Protein 5YSZ (pdb70)

Secondary structure (DSSP, 8-state):
---HHHHHHHHT--HHHHHHHHTT-S-S-HHHHHHHHHHHHHHT--S-----EEEEEE-S-HHHHHHSTHHHHHHHHHHHHHHHTT-EEEEEE--SHHHHHHHHHHHTTS--SEEEEES--TT-SHHHHHHHHT--EEEESPPTTS-GGG--EEEE-HHHHHHHHHHHHHHTT-SSEEEEEPPTTSHHHHHHHHHHHHHHHHTT----GGGEEE--SSHHHHHHHHHHHHHH-TT--EEEESSHHHHHHHHHHHHHTT--TTTT-EEEEES--HHHHTSSSPPEEEE--HHHHHHHHHHHHHHHHHTS--S--EEEE--EEE--TT-

Foldseek 3Di:
DDDLCQLCVQLVHDSVALVCLLLVHPPHDPVSSVSSVVSCVVVVADQAAADLEEEEEAQAPPVCCVQAPLNVLLVLLLQVLSVVVSHHYDYHYYNDPVSLVVVLVVVLPNNHLAYEAENDFAPRCNVSSCRRSVHHYEYEAQHPPHPRQQGAYEYAQLLVLLLQQLLVCVVVPFQQEAEAAADPRGRSSVNSVNSNCVNCVVVVHDDDCLRYHYAHQALVRLLVRLVSSCVSCVQHQEYEYAALSSQLSNVVNCVVVPHDFNVRYAYEHECQDVSQCPGVQRHKYKHDNSSVRSNVRNVQGVCCSVVVDDGHHYHYGYIDIDDTRRD

Nearest PDB structures (foldseek):
  5ysz-assembly1_A-2  TM=1.003E+00  e=7.453E-67  Thermobifida fusca YX
  2pua-assembly1_A  TM=7.761E-01  e=5.340E-29  Escherichia coli
  1jft-assembly1_A-2  TM=7.738E-01  e=6.706E-29  Escherichia coli
  3k4h-assembly1_A  TM=9.391E-01  e=3.775E-24  Bacillus cytotoxicus NVH 391-98
  2pue-assembly1_A  TM=7.536E-01  e=3.618E-27  Escherichia coli

Radius of gyration: 21.59 Å; Cα contacts (8 Å, |Δi|>4): 687; chains: 1; bounding box: 36×67×44 Å

Organism: Thermobifida fusca (strain YX) (NCBI:txid269800)

Structure (mmCIF, N/CA/C/O backbone):
data_5YSZ
#
_entry.id   5YSZ
#
_cell.length_a   77.577
_cell.length_b   122.428
_cell.length_c   47.498
_cell.angle_alpha   90.000
_cell.angle_beta   121.460
_cell.angle_gamma   90.000
#
_symmetry.space_group_name_H-M   'C 1 2 1'
#
loop_
_entity.id
_entity.type
_entity.pdbx_description
1 polymer 'Transcriptional regulator, LacI family'
2 branched beta-D-glucopyranose-(1-4)-beta-D-glucopyranose
3 non-polymer GLYCEROL
4 water water
#
loop_
_atom_site.group_PDB
_atom_site.id
_atom_site.type_symbol
_atom_site.label_atom_id
_atom_site.label_alt_id
_atom_site.label_comp_id
_atom_site.label_asym_id
_atom_site.label_entity_id
_atom_site.label_seq_id
_atom_site.pdbx_PDB_ins_code
_atom_site.Cartn_x
_atom_site.Cartn_y
_atom_site.Cartn_z
_atom_site.occupancy
_atom_site.B_iso_or_equiv
_atom_site.auth_seq_id
_atom_site.auth_comp_id
_atom_site.auth_asym_id
_atom_site.auth_atom_id
_atom_site.pdbx_PDB_model_num
ATOM 1 N N . ARG A 1 26 ? -2.479 -146.136 13.701 1.00 37.07 6 ARG A N 1
ATOM 2 C CA . ARG A 1 26 ? -1.690 -145.546 14.774 1.00 29.90 6 ARG A CA 1
ATOM 3 C C . ARG A 1 26 ? -2.606 -144.824 15.764 1.00 28.49 6 ARG A C 1
ATOM 4 O O . ARG A 1 26 ? -3.382 -143.965 15.354 1.00 34.34 6 ARG A O 1
ATOM 24 N N . PRO A 1 27 ? -2.516 -145.158 17.054 1.00 23.87 7 PRO A N 1
ATOM 25 C CA . PRO A 1 27 ? -3.435 -144.555 18.023 1.00 20.79 7 PRO A CA 1
ATOM 26 C C . PRO A 1 27 ? -3.328 -143.040 18.046 1.00 17.33 7 PRO A C 1
ATOM 27 O O . PRO A 1 27 ? -2.241 -142.461 18.011 1.00 17.03 7 PRO A O 1
ATOM 38 N N . THR A 1 28 ? -4.487 -142.396 18.180 1.00 15.88 8 THR A N 1
ATOM 39 C CA . THR A 1 28 ? -4.616 -140.950 18.169 1.00 16.58 8 THR A CA 1
ATOM 40 C C . THR A 1 28 ? -5.094 -140.435 19.518 1.00 15.48 8 THR A C 1
ATOM 41 O O . THR A 1 28 ? -5.665 -141.169 20.321 1.00 14.87 8 THR A O 1
ATOM 52 N N . LEU A 1 29 ? -4.899 -139.137 19.726 1.00 15.43 9 LEU A N 1
ATOM 53 C CA . LEU A 1 29 ? -5.467 -138.473 20.892 1.00 15.17 9 LEU A CA 1
ATOM 54 C C . LEU A 1 29 ? -6.965 -138.689 20.956 1.00 15.77 9 LEU A C 1
ATOM 55 O O . LEU A 1 29 ? -7.513 -138.863 22.043 1.00 13.46 9 LEU A O 1
ATOM 71 N N . GLU A 1 30 ? -7.647 -138.658 19.800 1.00 14.85 10 GLU A N 1
ATOM 72 C CA . GLU A 1 30 ? -9.089 -138.884 19.770 1.00 15.26 10 GLU A CA 1
ATOM 73 C C . GLU A 1 30 ? -9.448 -140.241 20.351 1.00 15.63 10 GLU A C 1
ATOM 74 O O . GLU A 1 30 ? -10.445 -140.377 21.076 1.00 14.87 10 GLU A O 1
ATOM 86 N N . MET A 1 31 ? -8.637 -141.254 20.055 1.00 15.20 11 MET A N 1
ATOM 87 C CA . MET A 1 31 ? -8.902 -142.578 20.590 1.00 14.01 11 MET A CA 1
ATOM 88 C C . MET A 1 31 ? -8.714 -142.597 22.097 1.00 13.53 11 MET A C 1
ATOM 89 O O . MET A 1 31 ? -9.456 -143.282 22.806 1.00 12.76 11 MET A O 1
ATOM 103 N N . VAL A 1 32 ? -7.703 -141.884 22.597 1.00 12.00 12 VAL A N 1
ATOM 104 C CA . VAL A 1 32 ? -7.471 -141.822 24.033 1.00 10.93 12 VAL A CA 1
ATOM 105 C C . VAL A 1 32 ? -8.654 -141.157 24.712 1.00 12.96 12 VAL A C 1
ATOM 106 O O . VAL A 1 32 ? -9.162 -141.639 25.724 1.00 13.95 12 VAL A O 1
ATOM 119 N N . ALA A 1 33 ? -9.098 -140.026 24.163 1.00 13.01 13 ALA A N 1
ATOM 120 C CA . ALA A 1 33 ? -10.234 -139.327 24.750 1.00 14.11 13 ALA A CA 1
ATOM 121 C C . ALA A 1 33 ? -11.469 -140.217 24.760 1.00 16.58 13 ALA A C 1
ATOM 122 O O . ALA A 1 33 ? -12.205 -140.283 25.751 1.00 15.74 13 ALA A O 1
ATOM 129 N N . ALA A 1 34 ? -11.729 -140.885 23.648 1.00 14.98 14 ALA A N 1
ATOM 130 C CA . ALA A 1 34 ? -12.895 -141.748 23.555 1.00 15.43 14 ALA A CA 1
ATOM 131 C C . ALA A 1 34 ? -12.864 -142.839 24.619 1.00 16.88 14 ALA A C 1
ATOM 132 O O . ALA A 1 34 ? -13.874 -143.091 25.293 1.00 17.14 14 ALA A O 1
ATOM 139 N N . LEU A 1 35 ? -11.714 -143.494 24.794 1.00 15.06 15 LEU A N 1
ATOM 140 C CA . LEU A 1 35 ? -11.625 -144.608 25.732 1.00 15.60 15 LEU A CA 1
ATOM 141 C C . LEU A 1 35 ? -11.722 -144.133 27.174 1.00 19.00 15 LEU A C 1
ATOM 142 O O . LEU A 1 35 ? -12.385 -144.775 28.006 1.00 19.26 15 LEU A O 1
ATOM 158 N N . ALA A 1 36 ? -11.087 -143.005 27.490 1.00 16.43 16 ALA A N 1
ATOM 159 C CA . ALA A 1 36 ? -11.098 -142.469 28.838 1.00 17.44 16 ALA A CA 1
ATOM 160 C C . AL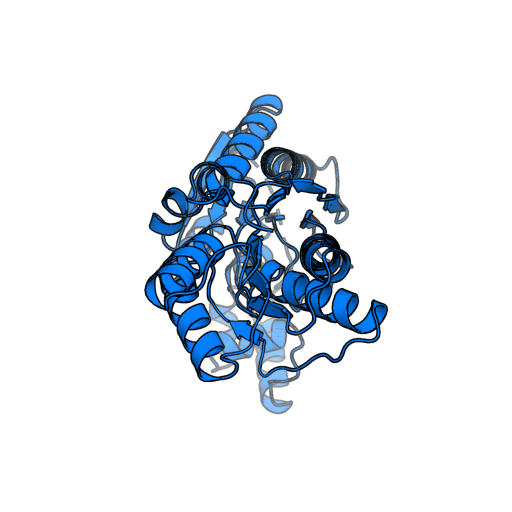A A 1 36 ? -12.398 -141.762 29.186 1.00 19.92 16 ALA A C 1
ATOM 161 O O . ALA A 1 36 ? -12.618 -141.474 30.365 1.00 23.60 16 ALA A O 1
ATOM 168 N N . GLY A 1 37 ? -13.249 -141.466 28.203 1.00 17.59 17 GLY A N 1
ATOM 169 C CA . GLY A 1 37 ? -14.485 -140.752 28.484 1.00 17.33 17 GLY A CA 1
ATOM 170 C C . GLY A 1 37 ? -14.336 -139.274 28.742 1.00 21.72 17 GLY A C 1
ATOM 171 O O . GLY A 1 37 ? -15.131 -138.696 29.497 1.00 23.96 17 GLY A O 1
ATOM 175 N N . VAL A 1 38 ? -13.347 -138.631 28.127 1.00 15.69 18 VAL A N 1
ATOM 176 C CA . VAL A 1 38 ? -13.128 -137.206 28.271 1.00 16.99 18 VAL A CA 1
ATOM 177 C C . VAL A 1 38 ? -13.035 -136.612 26.874 1.00 18.77 18 VAL A C 1
ATOM 178 O O . VAL A 1 38 ? -13.299 -137.292 25.871 1.00 20.76 18 VAL A O 1
ATOM 191 N N . GLY A 1 39 ? -12.677 -135.338 26.788 1.00 19.58 19 GLY A N 1
ATOM 192 C CA . GLY A 1 39 ? -12.503 -134.678 25.520 1.00 20.90 19 GLY A CA 1
ATOM 193 C C . GLY A 1 39 ? -11.050 -134.348 25.230 1.00 19.49 19 GLY A C 1
ATOM 194 O O . GLY A 1 39 ? -10.138 -134.605 26.021 1.00 19.75 19 GLY A O 1
ATOM 198 N N . ARG A 1 40 ? -10.852 -133.739 24.060 1.00 22.15 20 ARG A N 1
ATOM 199 C CA . ARG A 1 40 ? -9.506 -133.404 23.608 1.00 21.16 20 ARG A CA 1
ATOM 200 C C . ARG A 1 40 ? -8.788 -132.493 24.588 1.00 21.04 20 ARG A C 1
ATOM 201 O O . ARG A 1 40 ? -7.580 -132.636 24.791 1.00 21.36 20 ARG A O 1
ATOM 222 N N . GLY A 1 41 ? -9.492 -131.503 25.160 1.00 16.62 21 GLY A N 1
ATOM 223 C CA . GLY A 1 41 ? -8.841 -130.568 26.058 1.00 19.84 21 GLY A CA 1
ATOM 224 C C . GLY A 1 41 ? -8.223 -131.237 27.268 1.00 15.89 21 GLY A C 1
ATOM 225 O O . GLY A 1 41 ? -7.141 -130.842 27.718 1.00 17.55 21 GLY A O 1
ATOM 229 N N . THR A 1 42 ? -8.906 -132.239 27.825 1.00 15.28 22 THR A N 1
ATOM 230 C CA . THR A 1 42 ? -8.362 -132.956 28.972 1.00 13.61 22 THR A CA 1
ATOM 231 C C . THR A 1 42 ? -7.152 -133.777 28.573 1.00 14.90 22 THR A C 1
ATOM 232 O O . THR A 1 42 ? -6.139 -133.782 29.278 1.00 14.92 22 THR A O 1
ATOM 243 N N . VAL A 1 43 ? -7.261 -134.532 27.475 1.00 15.12 23 VAL A N 1
ATOM 244 C CA . VAL A 1 43 ? -6.132 -135.363 27.076 1.00 13.46 23 VAL A CA 1
ATOM 245 C C . VAL A 1 43 ? -4.941 -134.490 26.738 1.00 15.74 23 VAL A C 1
ATOM 246 O O . VAL A 1 43 ? -3.815 -134.800 27.124 1.00 15.78 23 VAL A O 1
ATOM 259 N N . SER A 1 44 ? -5.170 -133.379 26.025 1.00 15.94 24 SER A N 1
ATOM 260 C CA . SER A 1 44 ? -4.069 -132.485 25.692 1.00 17.39 24 SER A CA 1
ATOM 261 C C . SER A 1 44 ? -3.356 -132.008 26.953 1.00 17.38 24 SER A C 1
ATOM 262 O O . SER A 1 44 ? -2.127 -131.953 26.992 1.00 19.00 24 SER A O 1
ATOM 270 N N . ARG A 1 45 ? -4.112 -131.695 28.006 1.00 16.21 25 ARG A N 1
ATOM 271 C CA . ARG A 1 45 ? -3.518 -131.253 29.266 1.00 16.97 25 ARG A CA 1
ATOM 272 C C . ARG A 1 45 ? -2.718 -132.364 29.941 1.00 19.07 25 ARG A C 1
ATOM 273 O O . ARG A 1 45 ? -1.677 -132.100 30.551 1.00 21.60 25 ARG A O 1
ATOM 294 N N . VAL A 1 46 ? -3.189 -133.608 29.866 1.00 15.85 26 VAL A N 1
ATOM 295 C CA . VAL A 1 46 ? -2.429 -134.717 30.430 1.00 15.00 26 VAL A CA 1
ATOM 296 C C . VAL A 1 46 ? -1.123 -134.908 29.664 1.00 18.08 26 VAL A C 1
ATOM 297 O O . VAL A 1 46 ? -0.068 -135.131 30.275 1.00 18.37 26 VAL A O 1
ATOM 310 N N . ILE A 1 47 ? -1.177 -134.845 28.327 1.00 17.37 27 ILE A N 1
ATOM 311 C CA . ILE A 1 47 ? 0.023 -135.006 27.496 1.00 16.69 27 ILE A CA 1
ATOM 312 C C . ILE A 1 47 ? 1.080 -133.981 27.872 1.00 20.20 27 ILE A C 1
ATOM 313 O O . ILE A 1 47 ? 2.276 -134.294 27.916 1.00 22.06 27 ILE A O 1
ATOM 329 N N . ASN A 1 48 ? 0.668 -132.738 28.105 1.00 19.29 28 ASN A N 1
ATOM 330 C CA . ASN A 1 48 ? 1.588 -131.644 28.406 1.00 24.49 28 ASN A CA 1
ATOM 331 C C . ASN A 1 48 ? 1.991 -131.580 29.869 1.00 22.32 28 ASN A C 1
ATOM 332 O O . ASN A 1 48 ? 2.766 -130.689 30.231 1.00 29.33 28 ASN A O 1
ATOM 343 N N . GLY A 1 49 ? 1.474 -132.463 30.711 1.00 23.70 29 GLY A N 1
ATOM 344 C CA . GLY A 1 49 ? 1.758 -132.385 32.128 1.00 25.30 29 GLY A CA 1
ATOM 345 C C . GLY A 1 49 ? 1.184 -131.160 32.796 1.00 25.60 29 GLY A C 1
ATOM 346 O O . GLY A 1 49 ? 1.711 -130.714 33.819 1.00 27.29 29 GLY A O 1
ATOM 350 N N . SER A 1 50 ? 0.135 -130.580 32.218 1.00 24.02 30 SER A N 1
ATOM 351 C CA . SER A 1 50 ? -0.545 -129.448 32.837 1.00 23.14 30 SER A CA 1
ATOM 352 C C . SER A 1 50 ? -1.089 -129.816 34.210 1.00 25.21 30 SER A C 1
ATOM 353 O O . SER A 1 50 ? -1.536 -130.936 34.448 1.00 23.21 30 SER A O 1
ATOM 361 N N . ASP A 1 51 ? -1.095 -128.833 35.111 1.00 23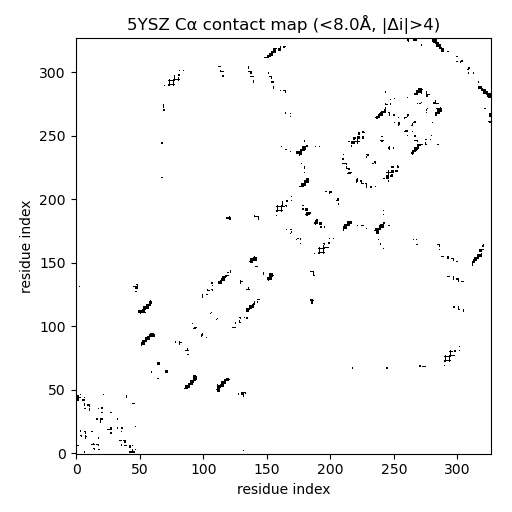.95 31 ASP A N 1
ATOM 362 C CA . ASP A 1 51 ? -1.758 -128.998 36.399 1.00 23.70 31 ASP A CA 1
ATOM 363 C C . ASP A 1 51 ? -3.280 -129.023 36.285 1.00 18.81 31 ASP A C 1
ATOM 364 O O . ASP A 1 51 ? -3.949 -129.391 37.260 1.00 19.58 31 ASP A O 1
ATOM 373 N N . GLN A 1 52 ? -3.837 -128.647 35.132 1.00 20.80 32 GLN A N 1
ATOM 374 C CA . GLN A 1 52 ? -5.276 -128.420 34.991 1.00 18.77 32 GLN A CA 1
ATOM 375 C C . GLN A 1 52 ? -6.059 -129.702 34.734 1.00 14.66 32 GLN A C 1
ATOM 376 O O . GLN A 1 52 ? -6.910 -129.758 33.833 1.00 17.93 32 GLN A O 1
ATOM 390 N N . VAL A 1 53 ? -5.756 -130.734 35.507 1.00 16.45 33 VAL A N 1
ATOM 391 C CA . VAL A 1 53 ? -6.466 -132.005 35.458 1.00 19.01 33 VAL A CA 1
ATOM 392 C C . VAL A 1 53 ? -6.481 -132.572 36.863 1.00 16.22 33 VAL A C 1
ATOM 393 O O . VAL A 1 53 ? -5.461 -132.545 37.560 1.00 17.72 33 VAL A O 1
ATOM 406 N N . SER A 1 54 ? -7.628 -133.108 37.291 1.00 16.27 34 SER A N 1
ATOM 407 C CA . SER A 1 54 ? -7.672 -133.752 38.585 1.00 16.21 34 SER A CA 1
ATOM 408 C C . SER A 1 54 ? -6.809 -135.009 38.572 1.00 17.88 34 SER A C 1
ATOM 409 O O . SER A 1 54 ? -6.569 -135.596 37.518 1.00 17.09 34 SER A O 1
ATOM 417 N N . PRO A 1 55 ? -6.332 -135.442 39.736 1.00 19.75 35 PRO A N 1
ATOM 418 C CA . PRO A 1 55 ? -5.577 -136.706 39.770 1.00 19.99 35 PRO A CA 1
ATOM 419 C C . PRO A 1 55 ? -6.369 -137.894 39.260 1.00 18.86 35 PRO A C 1
ATOM 420 O O . PRO A 1 55 ? -5.810 -138.742 38.541 1.00 19.48 35 PRO A O 1
ATOM 431 N N . ALA A 1 56 ? -7.650 -138.017 39.624 1.00 17.51 36 ALA A N 1
ATOM 432 C CA . ALA A 1 56 ? -8.426 -139.164 39.174 1.00 19.69 36 ALA A CA 1
ATOM 433 C C . ALA A 1 56 ? -8.601 -139.160 37.662 1.00 16.68 36 ALA A C 1
ATOM 434 O O . ALA A 1 56 ? -8.527 -140.215 37.013 1.00 18.42 36 ALA A O 1
ATOM 441 N N . THR A 1 57 ? -8.844 -137.993 37.080 1.00 16.42 37 THR A N 1
ATOM 442 C CA . THR A 1 57 ? -9.010 -137.933 35.634 1.00 15.10 37 THR A CA 1
ATOM 443 C C . THR A 1 57 ? -7.668 -138.121 34.929 1.00 14.87 37 THR A C 1
ATOM 444 O O . THR A 1 57 ? -7.592 -138.789 33.885 1.00 16.72 37 THR A O 1
ATOM 455 N N . ARG A 1 58 ? -6.596 -137.584 35.505 1.00 14.88 38 ARG A N 1
ATOM 456 C CA . ARG A 1 58 ? -5.269 -137.816 34.926 1.00 16.32 38 ARG A CA 1
ATOM 457 C C . ARG A 1 58 ? -4.958 -139.305 34.881 1.00 17.23 38 ARG A C 1
ATOM 458 O O . ARG A 1 58 ? -4.427 -139.812 33.883 1.00 17.06 38 ARG A O 1
ATOM 479 N N . GLU A 1 59 ? -5.279 -140.029 35.954 1.00 16.12 39 GLU A N 1
ATOM 480 C CA . GLU A 1 59 ? -4.972 -141.453 35.987 1.00 17.55 39 GLU A CA 1
ATOM 481 C C . GLU A 1 59 ? -5.842 -142.224 35.006 1.00 21.27 39 GLU A C 1
ATOM 482 O O . GLU A 1 59 ? -5.377 -143.179 34.372 1.00 17.93 39 GLU A O 1
ATOM 494 N N . ALA A 1 60 ? -7.102 -141.821 34.849 1.00 15.46 40 ALA A N 1
ATOM 495 C CA . ALA A 1 60 ? -7.960 -142.450 33.853 1.00 17.59 40 ALA A CA 1
ATOM 496 C C . ALA A 1 60 ? -7.384 -142.278 32.446 1.00 18.03 40 ALA A C 1
ATOM 497 O O . ALA A 1 60 ? -7.406 -143.210 31.627 1.00 15.10 40 ALA A O 1
ATOM 504 N N . VAL A 1 61 ? -6.896 -141.075 32.134 1.00 15.32 41 VAL A N 1
ATOM 505 C CA . VAL A 1 61 ? -6.325 -140.840 30.813 1.00 12.26 41 VAL A CA 1
ATOM 506 C C . VAL A 1 61 ? -5.062 -141.667 30.636 1.00 14.61 41 VAL A C 1
ATOM 507 O O . VAL A 1 61 ? -4.834 -142.245 29.571 1.00 14.19 41 VAL A O 1
ATOM 520 N N . LYS A 1 62 ? -4.210 -141.711 31.659 1.00 15.37 42 LYS A N 1
ATOM 521 C CA . LYS A 1 62 ? -2.969 -142.482 31.544 1.00 15.93 42 LYS A CA 1
ATOM 522 C C . LYS A 1 62 ? -3.236 -143.971 31.373 1.00 16.97 42 LYS A C 1
ATOM 523 O O . LYS A 1 62 ? -2.515 -144.646 30.631 1.00 15.90 42 LYS A O 1
ATOM 542 N N . ARG A 1 63 ? -4.268 -144.503 32.034 1.00 16.96 43 ARG A N 1
ATOM 543 C CA . ARG A 1 63 ? -4.658 -145.894 31.810 1.00 16.67 43 ARG A CA 1
ATOM 544 C C . ARG A 1 63 ? -5.069 -146.126 30.363 1.00 17.28 43 ARG A C 1
ATOM 545 O O . ARG A 1 63 ? -4.694 -147.144 29.755 1.00 17.37 43 ARG A O 1
ATOM 566 N N . ALA A 1 64 ? -5.819 -145.182 29.780 1.00 14.06 44 ALA A N 1
ATOM 567 C CA . ALA A 1 64 ? -6.241 -145.312 28.391 1.00 13.41 44 ALA A CA 1
ATOM 568 C C . ALA A 1 64 ? -5.039 -145.252 27.460 1.00 12.22 44 ALA A C 1
ATOM 569 O O . ALA A 1 64 ? -4.979 -145.989 26.466 1.00 15.12 44 ALA A O 1
ATOM 576 N N . ILE A 1 65 ? -4.106 -144.349 27.754 1.00 13.16 45 ILE A N 1
ATOM 577 C CA . ILE A 1 65 ? -2.880 -144.245 26.971 1.00 12.36 45 ILE A CA 1
ATOM 578 C C . ILE A 1 65 ? -2.163 -145.586 26.960 1.00 15.41 45 ILE A C 1
ATOM 579 O O . ILE A 1 65 ? -1.737 -146.084 25.905 1.00 15.41 45 ILE A O 1
ATOM 595 N N . LYS A 1 66 ? -2.038 -146.201 28.136 1.00 15.16 46 LYS A N 1
ATOM 596 C CA . LYS A 1 66 ? -1.359 -147.498 28.232 1.00 14.79 46 LYS A CA 1
ATOM 597 C C . LYS A 1 66 ? -2.105 -148.584 27.466 1.00 15.16 46 LYS A C 1
ATOM 598 O O . LYS A 1 66 ? -1.503 -149.363 26.713 1.00 15.95 46 LYS A O 1
ATOM 617 N N . GLU A 1 67 ? -3.426 -148.659 27.650 1.00 15.04 47 GLU A N 1
ATOM 618 C CA . GLU A 1 67 ? -4.228 -149.673 26.975 1.00 16.54 47 GLU A CA 1
ATOM 619 C C . GLU A 1 67 ? -4.103 -149.581 25.465 1.00 15.91 47 GLU A C 1
ATOM 620 O O . GLU A 1 67 ? -4.039 -150.605 24.772 1.00 16.81 47 GLU A O 1
ATOM 632 N N . LEU A 1 68 ? -4.046 -148.360 24.930 1.00 14.44 48 LEU A N 1
ATOM 633 C CA . LEU A 1 68 ? -3.993 -148.159 23.494 1.00 14.81 48 LEU A CA 1
ATOM 634 C C . LEU A 1 68 ? -2.587 -148.247 22.933 1.00 13.84 48 LEU A C 1
ATOM 635 O O . LEU A 1 68 ? -2.442 -148.298 21.713 1.00 15.62 48 LEU A O 1
ATOM 651 N N . GLY A 1 69 ? -1.573 -148.186 23.788 1.00 13.38 49 GLY A N 1
ATOM 652 C CA . GLY A 1 69 ? -0.207 -148.081 23.328 1.00 16.19 49 GLY A CA 1
ATOM 653 C C . GLY A 1 69 ? 0.092 -146.738 22.720 1.00 14.78 49 GLY A C 1
ATOM 654 O O . GLY A 1 69 ? 0.942 -146.627 21.829 1.00 16.32 49 GLY A O 1
ATOM 658 N N . TYR A 1 70 ? -0.617 -145.708 23.165 1.00 13.24 50 TYR A N 1
ATOM 659 C CA . TYR A 1 70 ? -0.458 -144.371 22.619 1.00 13.77 50 TYR A CA 1
ATOM 660 C C . TYR A 1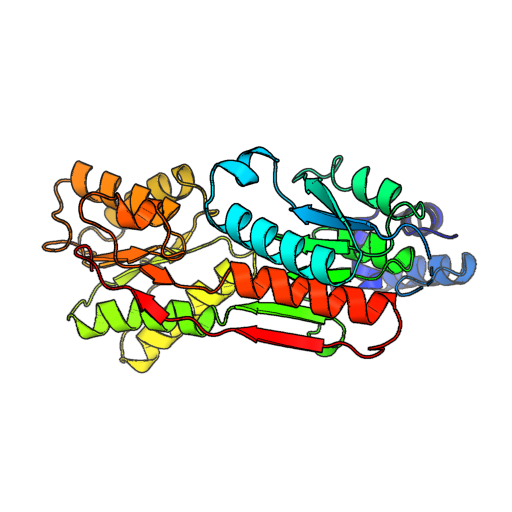 70 ? 0.873 -143.755 23.012 1.00 14.04 50 TYR A C 1
ATOM 661 O O . TYR A 1 70 ? 1.315 -143.855 24.164 1.00 16.34 50 TYR A O 1
ATOM 679 N N . VAL A 1 71 ? 1.512 -143.103 22.029 1.00 13.97 51 VAL A N 1
ATOM 680 C CA . VAL A 1 71 ? 2.723 -142.326 22.245 1.00 14.18 51 VAL A CA 1
ATOM 681 C C . VAL A 1 71 ? 2.514 -140.929 21.680 1.00 17.90 51 VAL A C 1
ATOM 682 O O . VAL A 1 71 ? 2.258 -140.781 20.484 1.00 17.30 51 VAL A O 1
ATOM 695 N N . PRO A 1 72 ? 2.590 -139.887 22.479 1.00 17.08 52 PRO A N 1
ATOM 696 C CA . PRO A 1 72 ? 2.316 -138.538 21.955 1.00 15.29 52 PRO A CA 1
ATOM 697 C C . PRO A 1 72 ? 3.451 -137.948 21.144 1.00 21.68 52 PRO A C 1
ATOM 698 O O . PRO A 1 72 ? 3.216 -137.103 20.276 1.00 19.24 52 PRO A O 1
ATOM 709 N N . ASN A 1 73 ? 4.680 -138.392 21.405 1.00 19.87 53 ASN A N 1
ATOM 710 C CA . ASN A 1 73 ? 5.876 -137.677 20.966 1.00 22.29 53 ASN A CA 1
ATOM 711 C C . ASN A 1 73 ? 6.737 -138.649 20.177 1.00 22.28 53 ASN A C 1
ATOM 712 O O . ASN A 1 73 ? 7.784 -139.089 20.652 1.00 29.61 53 ASN A O 1
ATOM 723 N N . ARG A 1 74 ? 6.266 -138.973 18.972 1.00 25.61 54 ARG A N 1
ATOM 724 C CA . ARG A 1 74 ? 6.908 -139.939 18.078 1.00 26.15 54 ARG A CA 1
ATOM 725 C C . ARG A 1 74 ? 7.931 -139.252 17.164 1.00 34.37 54 ARG A C 1
ATOM 726 O O . ARG A 1 74 ? 7.960 -138.023 17.055 1.00 32.93 54 ARG A O 1
ATOM 747 N N . ARG A 1 83 ? 9.899 -140.260 -0.247 1.00 34.64 63 ARG A N 1
ATOM 748 C CA . ARG A 1 83 ? 9.867 -138.855 0.167 1.00 24.29 63 ARG A CA 1
ATOM 749 C C . ARG A 1 83 ? 9.116 -138.011 -0.863 1.00 25.71 63 ARG A C 1
ATOM 750 O O . ARG A 1 83 ? 8.986 -138.385 -2.026 1.00 27.03 63 ARG A O 1
ATOM 771 N N . THR A 1 84 ? 8.630 -136.847 -0.421 1.00 15.51 64 THR A N 1
ATOM 772 C CA . THR A 1 84 ? 7.850 -135.958 -1.263 1.00 15.08 64 THR A CA 1
ATOM 773 C C . THR A 1 84 ? 8.618 -134.737 -1.733 1.00 13.20 64 THR A C 1
ATOM 774 O O . THR A 1 84 ? 8.133 -134.048 -2.627 1.00 15.17 64 THR A O 1
ATOM 785 N N . ASP A 1 85 ? 9.766 -134.435 -1.122 1.00 14.47 65 ASP A N 1
ATOM 786 C CA . ASP A 1 85 ? 10.538 -133.228 -1.408 1.00 13.51 65 ASP A CA 1
ATOM 787 C C . ASP A 1 85 ? 9.710 -131.971 -1.163 1.00 13.14 65 ASP A C 1
ATOM 788 O O . ASP A 1 85 ? 9.964 -130.919 -1.758 1.00 14.76 65 ASP A O 1
ATOM 797 N N . THR A 1 86 ? 8.724 -132.068 -0.274 1.00 11.89 66 THR A N 1
ATOM 798 C CA . THR A 1 86 ? 7.753 -131.003 -0.073 1.00 12.36 66 THR A CA 1
ATOM 799 C C . THR A 1 86 ? 7.599 -130.688 1.415 1.00 14.93 66 THR A C 1
ATOM 800 O O . THR A 1 86 ? 7.526 -131.591 2.250 1.00 13.49 66 THR A O 1
ATOM 811 N N . VAL A 1 87 ? 7.556 -129.394 1.723 1.00 12.34 67 VAL A N 1
ATOM 812 C CA . VAL A 1 87 ? 7.364 -128.859 3.068 1.00 11.11 67 VAL A CA 1
ATOM 813 C C . VAL A 1 87 ? 6.038 -128.115 3.076 1.00 12.04 67 VAL A C 1
ATOM 814 O O . VAL A 1 87 ? 5.708 -127.438 2.101 1.00 13.00 67 VAL A O 1
ATOM 827 N N . ALA A 1 88 ? 5.270 -128.245 4.161 1.00 11.51 68 ALA A N 1
ATOM 828 C CA . ALA A 1 88 ? 4.096 -127.402 4.372 1.00 10.86 68 ALA A CA 1
ATOM 829 C C . ALA A 1 88 ? 4.511 -126.237 5.241 1.00 10.84 68 ALA A C 1
ATOM 830 O O . ALA A 1 88 ? 4.989 -126.436 6.366 1.00 13.29 68 ALA A O 1
ATOM 837 N N . LEU A 1 89 ? 4.304 -125.018 4.734 1.00 11.92 69 LEU A N 1
ATOM 838 C CA . LEU A 1 89 ? 4.466 -123.815 5.530 1.00 11.22 69 LEU A CA 1
ATOM 839 C C . LEU A 1 89 ? 3.079 -123.453 6.035 1.00 11.42 69 LEU A C 1
ATOM 840 O O . LEU A 1 89 ? 2.216 -123.081 5.244 1.00 13.52 69 LEU A O 1
ATOM 856 N N . VAL A 1 90 ? 2.850 -123.661 7.328 1.00 11.51 70 VAL A N 1
ATOM 857 C CA . VAL A 1 90 ? 1.540 -123.483 7.948 1.00 12.50 70 VAL A CA 1
ATOM 858 C C . VAL A 1 90 ? 1.532 -122.126 8.612 1.00 13.74 70 VAL A C 1
ATOM 859 O O . VAL A 1 90 ? 2.386 -121.840 9.458 1.00 15.93 70 VAL A O 1
ATOM 872 N N . VAL A 1 91 ? 0.558 -121.300 8.251 1.00 13.91 71 VAL A N 1
ATOM 873 C CA . VAL A 1 91 ? 0.344 -120.004 8.870 1.00 13.47 71 VAL A CA 1
ATOM 874 C C . VAL A 1 91 ? -0.978 -120.122 9.614 1.00 14.65 71 VAL A C 1
ATOM 875 O O . VAL A 1 91 ? -2.029 -120.339 9.000 1.00 14.92 71 VAL A O 1
ATOM 888 N N . SER A 1 92 ? -0.922 -120.052 10.942 1.00 13.71 72 SER A N 1
ATOM 889 C CA . SER A 1 92 ? -2.090 -120.326 11.788 1.00 13.44 72 SER A CA 1
ATOM 890 C C . SER A 1 92 ? -2.993 -119.097 11.919 1.00 12.36 72 SER A C 1
ATOM 891 O O . SER A 1 92 ? -3.306 -118.637 13.011 1.00 13.03 72 SER A O 1
ATOM 899 N N . GLU A 1 93 ? -3.436 -118.605 10.756 1.00 14.16 73 GLU A N 1
ATOM 900 C CA . GLU A 1 93 ? -4.275 -117.422 10.632 1.00 13.56 73 GLU A CA 1
ATOM 901 C C . GLU A 1 93 ? -5.196 -117.626 9.445 1.00 14.20 73 GLU A C 1
ATOM 902 O O . GLU A 1 93 ? -4.932 -118.460 8.574 1.00 14.01 73 GLU A O 1
ATOM 914 N N . ASN A 1 94 ? -6.261 -116.841 9.390 1.00 13.20 74 ASN A N 1
ATOM 915 C CA . ASN A 1 94 ? -7.045 -116.815 8.169 1.00 11.88 74 ASN A CA 1
ATOM 916 C C . ASN A 1 94 ? -6.183 -116.329 7.010 1.00 14.04 74 ASN A C 1
ATOM 917 O O . ASN A 1 94 ? -5.281 -115.502 7.179 1.00 13.96 74 ASN A O 1
ATOM 928 N N . ASN A 1 95 ? -6.439 -116.883 5.822 1.00 14.98 75 ASN A N 1
ATOM 929 C CA . ASN A 1 95 ? -5.575 -116.574 4.687 1.00 16.39 75 ASN A CA 1
ATOM 930 C C . ASN A 1 95 ? -5.501 -115.078 4.386 1.00 14.79 75 ASN A C 1
ATOM 931 O O . ASN A 1 95 ? -4.497 -114.621 3.824 1.00 16.19 75 ASN A O 1
ATOM 942 N N . GLN A 1 96 ? -6.493 -114.277 4.769 1.00 13.76 76 GLN A N 1
ATOM 943 C CA . GLN A 1 96 ? -6.391 -112.877 4.403 1.00 17.72 76 GLN A CA 1
ATOM 944 C C . GLN A 1 96 ? -5.308 -112.154 5.185 1.00 16.07 76 GLN A C 1
ATOM 945 O O . GLN A 1 96 ? -4.780 -111.140 4.697 1.00 15.00 76 GLN A O 1
ATOM 959 N N . LYS A 1 97 ? -4.905 -112.690 6.335 1.00 16.26 77 LYS A N 1
ATOM 960 C CA . LYS A 1 97 ? -3.809 -112.085 7.085 1.00 15.14 77 LYS A CA 1
ATOM 961 C C . LYS A 1 97 ? -2.513 -112.136 6.289 1.00 14.69 77 LYS A C 1
ATOM 962 O O . LYS A 1 97 ? -1.662 -111.244 6.422 1.00 14.54 77 LYS A O 1
ATOM 981 N N . LEU A 1 98 ? -2.360 -113.154 5.425 1.00 14.80 78 LEU A N 1
ATOM 982 C CA . LEU A 1 98 ? -1.164 -113.313 4.608 1.00 15.33 78 LEU A CA 1
ATOM 983 C C . LEU A 1 98 ? -0.926 -112.113 3.744 1.00 14.71 78 LEU A C 1
ATOM 984 O O . LEU A 1 98 ? 0.222 -111.767 3.448 1.00 16.66 78 LEU A O 1
ATOM 1000 N N . PHE A 1 99 ? -2.006 -111.502 3.264 1.00 13.63 79 PHE A N 1
ATOM 1001 C CA . PHE A 1 99 ? -1.897 -110.427 2.307 1.00 15.41 79 PHE A CA 1
ATOM 1002 C C . PHE A 1 99 ? -1.965 -109.072 2.970 1.00 15.48 79 PHE A C 1
ATOM 1003 O O . PHE A 1 99 ? -1.451 -108.103 2.415 1.00 19.49 79 PHE A O 1
ATOM 1020 N N . ALA A 1 100 ? -2.552 -108.997 4.159 1.00 13.45 80 ALA A N 1
ATOM 1021 C CA . ALA A 1 100 ? -2.718 -107.709 4.825 1.00 14.88 80 ALA A CA 1
ATOM 1022 C C . ALA A 1 100 ? -1.511 -107.287 5.652 1.00 16.67 80 ALA A C 1
ATOM 1023 O O . ALA A 1 100 ? -1.267 -106.086 5.823 1.00 17.62 80 ALA A O 1
ATOM 1030 N N . GLU A 1 101 ? -0.775 -108.229 6.194 1.00 13.38 81 GLU A N 1
ATOM 1031 C CA . GLU A 1 101 ? 0.291 -107.926 7.138 1.00 11.57 81 GLU A CA 1
ATOM 1032 C C . GLU A 1 101 ? 1.640 -108.196 6.491 1.00 15.25 81 GLU A C 1
ATOM 1033 O O . GLU A 1 101 ? 1.870 -109.297 5.973 1.00 15.76 81 GLU A O 1
ATOM 1045 N N . PRO A 1 102 ? 2.558 -107.226 6.512 1.00 12.49 82 PRO A N 1
ATOM 1046 C CA . PRO A 1 102 ? 3.764 -107.317 5.673 1.00 12.41 82 PRO A CA 1
ATOM 1047 C C . PRO A 1 102 ? 4.741 -108.407 6.065 1.00 15.09 82 PRO A C 1
ATOM 1048 O O . PRO A 1 102 ? 5.557 -108.818 5.225 1.00 15.28 82 PRO A O 1
ATOM 1059 N N . PHE A 1 103 ? 4.688 -108.884 7.305 1.00 13.65 83 PHE A N 1
ATOM 1060 C CA . PHE A 1 103 ? 5.600 -109.923 7.774 1.00 12.5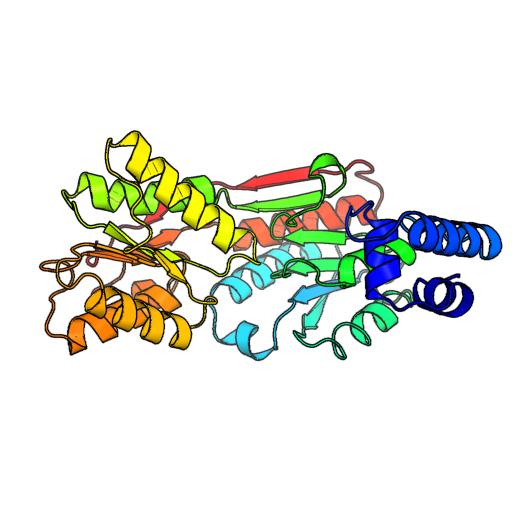5 83 PHE A CA 1
ATOM 1061 C C . PHE A 1 103 ? 5.622 -111.125 6.847 1.00 13.95 83 PHE A C 1
ATOM 1062 O O . PHE A 1 103 ? 6.692 -111.665 6.526 1.00 13.89 83 PHE A O 1
ATOM 1079 N N . TYR A 1 104 ? 4.444 -111.586 6.429 1.00 14.54 84 TYR A N 1
ATOM 1080 C CA . TYR A 1 104 ? 4.353 -112.909 5.823 1.00 14.09 84 TYR A CA 1
ATOM 1081 C C . TYR A 1 104 ? 5.110 -112.975 4.504 1.00 13.93 84 TYR A C 1
ATOM 1082 O O . TYR A 1 104 ? 5.791 -113.966 4.230 1.00 12.48 84 TYR A O 1
ATOM 1100 N N . ALA A 1 105 ? 5.040 -111.913 3.689 1.00 13.84 85 ALA A N 1
ATOM 1101 C CA . ALA A 1 105 ? 5.690 -111.949 2.381 1.00 14.72 85 ALA A CA 1
ATOM 1102 C C . ALA A 1 105 ? 7.180 -112.249 2.501 1.00 13.62 85 ALA A C 1
ATOM 1103 O O . ALA A 1 105 ? 7.747 -113.011 1.691 1.00 13.67 85 ALA A O 1
ATOM 1110 N N . GLY A 1 106 ? 7.844 -111.640 3.483 1.00 13.71 86 GLY A N 1
ATOM 1111 C CA . GLY A 1 106 ? 9.276 -111.832 3.623 1.00 15.03 86 GLY A CA 1
ATOM 1112 C C . GLY A 1 106 ? 9.644 -113.228 4.089 1.00 14.10 86 GLY A C 1
ATOM 1113 O O . GLY A 1 106 ? 10.642 -113.786 3.641 1.00 13.75 86 GLY A O 1
ATOM 1117 N N . ILE A 1 107 ? 8.859 -113.801 4.995 1.00 13.80 87 ILE A N 1
ATOM 1118 C CA . ILE A 1 107 ? 9.107 -115.185 5.400 1.00 14.43 87 ILE A CA 1
ATOM 1119 C C . ILE A 1 107 ? 8.983 -116.102 4.197 1.00 14.50 87 ILE A C 1
ATOM 1120 O O . ILE A 1 107 ? 9.820 -116.990 3.973 1.00 14.05 87 ILE A O 1
ATOM 1136 N N . VAL A 1 108 ? 7.905 -115.935 3.431 1.00 13.08 88 VAL A N 1
ATOM 1137 C CA . VAL A 1 108 ? 7.661 -116.828 2.308 1.00 12.77 88 VAL A CA 1
ATOM 1138 C C . VAL A 1 108 ? 8.791 -116.703 1.294 1.00 11.33 88 VAL A C 1
ATOM 1139 O O . VAL A 1 108 ? 9.258 -117.704 0.745 1.00 14.54 88 VAL A O 1
ATOM 1152 N N . LEU A 1 109 ? 9.263 -115.473 1.059 1.00 12.07 89 LEU A N 1
ATOM 1153 C CA . LEU A 1 109 ? 10.398 -115.258 0.161 1.00 12.14 89 LEU A CA 1
ATOM 1154 C C . LEU A 1 109 ? 11.593 -116.094 0.612 1.00 13.31 89 LEU A C 1
ATOM 1155 O O . LEU A 1 109 ? 12.170 -116.869 -0.169 1.00 14.05 89 LEU A O 1
ATOM 1171 N N . GLY A 1 110 ? 11.974 -115.943 1.885 1.00 12.46 90 GLY A N 1
ATOM 1172 C CA . GLY A 1 110 ? 13.150 -116.641 2.382 1.00 13.65 90 GLY A CA 1
ATOM 1173 C C . GLY A 1 110 ? 12.983 -118.149 2.386 1.00 12.94 90 GLY A C 1
ATOM 1174 O O . GLY A 1 110 ? 13.901 -118.892 2.022 1.00 13.78 90 GLY A O 1
ATOM 1178 N N . VAL A 1 111 ? 11.819 -118.626 2.829 1.00 12.51 91 VAL A N 1
ATOM 1179 C CA . VAL A 1 111 ? 11.556 -120.063 2.794 1.00 11.18 91 VAL A CA 1
ATOM 1180 C C . VAL A 1 111 ? 11.716 -120.587 1.374 1.00 11.88 91 VAL A C 1
ATOM 1181 O O . VAL A 1 111 ? 12.354 -121.628 1.133 1.00 12.37 91 VAL A O 1
ATOM 1194 N N . GLY A 1 112 ? 11.126 -119.880 0.410 1.00 13.97 92 GLY A N 1
ATOM 1195 C CA . GLY A 1 112 ? 11.139 -120.357 -0.957 1.00 14.07 92 GLY A CA 1
ATOM 1196 C C . GLY A 1 112 ? 12.545 -120.472 -1.517 1.00 13.88 92 GLY A C 1
ATOM 1197 O O . GLY A 1 112 ? 12.880 -121.455 -2.179 1.00 14.33 92 GLY A O 1
ATOM 1201 N N . VAL A 1 113 ? 13.381 -119.476 -1.243 1.00 13.47 93 VAL A N 1
ATOM 1202 C CA . VAL A 1 113 ? 14.752 -119.496 -1.739 1.00 13.96 93 VAL A CA 1
ATOM 1203 C C . VAL A 1 113 ? 15.543 -120.617 -1.082 1.00 13.92 93 VAL A C 1
ATOM 1204 O O . VAL A 1 113 ? 16.247 -121.388 -1.758 1.00 15.10 93 VAL A O 1
ATOM 1217 N N . ALA A 1 114 ? 15.466 -120.720 0.244 1.00 14.45 94 ALA A N 1
ATOM 1218 C CA . ALA A 1 114 ? 16.269 -121.712 0.951 1.00 13.74 94 ALA A CA 1
ATOM 1219 C C . ALA A 1 114 ? 15.851 -123.134 0.592 1.00 15.23 94 ALA A C 1
ATOM 1220 O O . ALA A 1 114 ? 16.700 -124.032 0.479 1.00 15.56 94 ALA A O 1
ATOM 1227 N N . LEU A 1 115 ? 14.549 -123.378 0.424 1.00 12.88 95 LEU A N 1
ATOM 1228 C CA . LEU A 1 115 ? 14.129 -124.702 -0.005 1.00 14.83 95 LEU A CA 1
ATOM 1229 C C . LEU A 1 115 ? 14.588 -124.976 -1.436 1.00 15.61 95 LEU A C 1
ATOM 1230 O O . LEU A 1 115 ? 15.117 -126.057 -1.716 1.00 15.08 95 LEU A O 1
ATOM 1246 N N . SER A 1 116 ? 14.443 -123.997 -2.340 1.00 13.53 96 SER A N 1
ATOM 1247 C CA . SER A 1 116 ? 14.898 -124.187 -3.725 1.00 16.76 96 SER A CA 1
ATOM 1248 C C . SER A 1 116 ? 16.373 -124.580 -3.774 1.00 16.41 96 SER A C 1
ATOM 1249 O O . SER A 1 116 ? 16.757 -125.479 -4.532 1.00 16.19 96 SER A O 1
ATOM 1257 N N . GLU A 1 117 ? 17.203 -123.947 -2.942 1.00 15.98 97 GLU A N 1
ATOM 1258 C CA . GLU A 1 117 ? 18.637 -124.236 -2.951 1.00 17.41 97 GLU A CA 1
ATOM 1259 C C . GLU A 1 117 ? 18.938 -125.662 -2.525 1.00 17.33 97 GLU A C 1
ATOM 1260 O O . GLU A 1 117 ? 20.035 -126.162 -2.799 1.00 19.02 97 GLU A O 1
ATOM 1272 N N . ARG A 1 118 ? 18.003 -126.322 -1.849 1.00 15.43 98 ARG A N 1
ATOM 1273 C CA . ARG A 1 118 ? 18.191 -127.661 -1.328 1.00 16.67 98 ARG A CA 1
ATOM 1274 C C . ARG A 1 118 ? 17.360 -128.721 -2.045 1.00 14.25 98 ARG A C 1
ATOM 1275 O O . ARG A 1 118 ? 17.364 -129.882 -1.625 1.00 16.13 98 ARG A O 1
ATOM 1296 N N . GLY A 1 119 ? 16.642 -128.352 -3.098 1.00 14.57 99 GLY A N 1
ATOM 1297 C CA . GLY A 1 119 ? 15.855 -129.315 -3.843 1.00 14.08 99 GLY A CA 1
ATOM 1298 C C . GLY A 1 119 ? 14.474 -129.584 -3.312 1.00 13.43 99 GLY A C 1
ATOM 1299 O O . GLY A 1 119 ? 13.870 -130.602 -3.674 1.00 14.53 99 GLY A O 1
ATOM 1303 N N . PHE A 1 120 ? 13.942 -128.697 -2.484 1.00 11.88 100 PHE A N 1
ATOM 1304 C CA . PHE A 1 120 ? 12.612 -128.858 -1.916 1.00 12.39 100 PHE A CA 1
ATOM 1305 C C . PHE A 1 120 ? 11.673 -127.769 -2.436 1.00 13.42 100 PHE A C 1
ATOM 1306 O O . PHE A 1 120 ? 12.091 -126.680 -2.830 1.00 14.00 100 PHE A O 1
ATOM 1323 N N . GLN A 1 121 ? 10.384 -128.078 -2.414 1.00 14.16 101 GLN A N 1
ATOM 1324 C CA . GLN A 1 121 ? 9.337 -127.100 -2.686 1.00 11.40 101 GLN A CA 1
ATOM 1325 C C . GLN A 1 121 ? 8.477 -126.959 -1.432 1.00 11.90 101 GLN A C 1
ATOM 1326 O O . GLN A 1 121 ? 8.561 -127.762 -0.502 1.00 13.13 101 GLN A O 1
ATOM 1340 N N . PHE A 1 122 ? 7.639 -125.925 -1.401 1.00 11.65 102 PHE A N 1
ATOM 1341 C CA . PHE A 1 122 ? 6.680 -125.798 -0.317 1.00 12.91 102 PHE A CA 1
ATOM 1342 C C . PHE A 1 122 ? 5.264 -125.593 -0.839 1.00 11.78 102 PHE A C 1
ATOM 1343 O O . PHE A 1 122 ? 5.032 -125.084 -1.939 1.00 13.78 102 PHE A O 1
ATOM 1360 N N . VAL A 1 123 ? 4.315 -125.976 0.010 1.00 12.20 103 VAL A N 1
ATOM 1361 C CA . VAL A 1 123 ? 2.930 -125.540 -0.100 1.00 14.78 103 VAL A CA 1
ATOM 1362 C C . VAL A 1 123 ? 2.600 -124.721 1.146 1.00 13.93 103 VAL A C 1
ATOM 1363 O O . VAL A 1 123 ? 3.171 -124.923 2.223 1.00 15.52 103 VAL A O 1
ATOM 1376 N N . LEU A 1 124 ? 1.672 -123.794 0.987 1.00 14.84 104 LEU A N 1
ATOM 1377 C CA . LEU A 1 124 ? 1.274 -122.874 2.047 1.00 12.50 104 LEU A CA 1
ATOM 1378 C C . LEU A 1 124 ? -0.106 -123.294 2.524 1.00 14.71 104 LEU A C 1
ATOM 1379 O O . LEU A 1 124 ? -1.015 -123.447 1.706 1.00 16.40 104 LEU A O 1
ATOM 1395 N N . ALA A 1 125 ? -0.250 -123.529 3.830 1.00 13.58 105 ALA A N 1
ATOM 1396 C CA . ALA A 1 125 ? -1.534 -123.882 4.427 1.00 13.98 105 ALA A CA 1
ATOM 1397 C C . ALA A 1 125 ? -1.879 -122.856 5.496 1.00 13.30 105 ALA A C 1
ATOM 1398 O O . ALA A 1 125 ? -0.988 -122.284 6.127 1.00 14.33 105 ALA A O 1
ATOM 1405 N N . THR A 1 126 ? -3.181 -122.618 5.685 1.00 13.26 106 THR A N 1
ATOM 1406 C CA . THR A 1 126 ? -3.650 -121.567 6.577 1.00 12.54 106 THR A CA 1
ATOM 1407 C C . THR A 1 126 ? -4.787 -122.070 7.439 1.00 14.26 106 THR A C 1
ATOM 1408 O O . THR A 1 126 ? -5.269 -123.184 7.276 1.00 16.42 106 THR A O 1
ATOM 1419 N N . GLY A 1 127 ? -5.211 -121.209 8.348 1.00 13.88 107 GLY A N 1
ATOM 1420 C CA . GLY A 1 127 ? -6.434 -121.416 9.102 1.00 14.03 107 GLY A CA 1
ATOM 1421 C C . GLY A 1 127 ? -6.279 -121.035 10.554 1.00 14.82 107 GLY A C 1
ATOM 1422 O O . GLY A 1 127 ? -5.328 -121.447 11.224 1.00 14.36 107 GLY A O 1
ATOM 1426 N N . ARG A 1 128 ? -7.261 -120.281 11.060 1.00 17.49 108 ARG A N 1
ATOM 1427 C CA . ARG A 1 128 ? -7.352 -119.883 12.459 1.00 15.65 108 ARG A CA 1
ATOM 1428 C C . ARG A 1 128 ? -8.308 -120.759 13.277 1.00 15.88 108 ARG A C 1
ATOM 1429 O O . ARG A 1 128 ? -8.122 -120.894 14.492 1.00 16.38 108 ARG A O 1
ATOM 1450 N N . SER A 1 129 ? -9.305 -121.379 12.648 1.00 14.20 109 SER A N 1
ATOM 1451 C CA . SER A 1 129 ? -10.417 -121.955 13.396 1.00 15.74 109 SER A CA 1
ATOM 1452 C C . SER A 1 129 ? -10.160 -123.393 13.823 1.00 15.68 109 SER A C 1
ATOM 1453 O O . SER A 1 129 ? -9.296 -124.090 13.292 1.00 15.52 109 SER A O 1
ATOM 1461 N N . GLY A 1 130 ? -10.958 -123.839 14.798 1.00 16.22 110 GLY A N 1
ATOM 1462 C CA . GLY A 1 130 ? -10.823 -125.203 15.280 1.00 16.92 110 GLY A CA 1
ATOM 1463 C C . GLY A 1 130 ? -11.020 -126.237 14.192 1.00 15.22 110 GLY A C 1
ATOM 1464 O O . GLY A 1 130 ? -10.265 -127.211 14.110 1.00 14.73 110 GLY A O 1
ATOM 1468 N N . ILE A 1 131 ? -12.036 -126.053 13.342 1.00 14.95 111 ILE A N 1
ATOM 1469 C CA . ILE A 1 131 ? -12.269 -127.047 12.299 1.00 14.92 111 ILE A CA 1
ATOM 1470 C C . ILE A 1 131 ? -11.138 -127.000 11.277 1.00 13.88 111 ILE A C 1
ATOM 1471 O O . ILE A 1 131 ? -10.729 -128.036 10.737 1.00 14.19 111 ILE A O 1
ATOM 1487 N N . GLU A 1 132 ? -10.588 -125.818 11.009 1.00 13.30 112 GLU A N 1
ATOM 1488 C CA . GLU A 1 132 ? -9.467 -125.761 10.084 1.00 13.41 112 GLU A CA 1
ATOM 1489 C C . GLU A 1 132 ? -8.250 -126.487 10.647 1.00 11.62 112 GLU A C 1
ATOM 1490 O O . GLU A 1 132 ? -7.528 -127.177 9.914 1.00 12.56 112 GLU A O 1
ATOM 1502 N N . HIS A 1 133 ? -7.989 -126.340 11.940 1.00 12.01 113 HIS A N 1
ATOM 1503 C CA . HIS A 1 133 ? -6.869 -127.046 12.550 1.00 12.19 113 HIS A CA 1
ATOM 1504 C C . HIS A 1 133 ? -7.104 -128.548 12.536 1.00 12.62 113 HIS A C 1
ATOM 1505 O O . HIS A 1 133 ? -6.174 -129.326 12.302 1.00 13.86 113 HIS A O 1
ATOM 1519 N N . GLU A 1 134 ? -8.347 -128.963 12.804 1.00 13.90 114 GLU A N 1
ATOM 1520 C CA A GLU A 1 134 ? -8.696 -130.382 12.735 0.32 13.85 114 GLU A CA 1
ATOM 1521 C CA B GLU A 1 134 ? -8.699 -130.374 12.738 0.68 13.76 114 GLU A CA 1
ATOM 1522 C C . GLU A 1 134 ? -8.383 -130.953 11.366 1.00 13.84 114 GLU A C 1
ATOM 1523 O O . GLU A 1 134 ? -7.711 -131.989 11.250 1.00 14.95 114 GLU A O 1
ATOM 1543 N N . ARG A 1 135 ? -8.876 -130.306 10.313 1.00 14.34 115 ARG A N 1
ATOM 1544 C CA . ARG A 1 135 ? -8.697 -130.856 8.975 1.00 13.68 115 ARG A CA 1
ATOM 1545 C C . ARG A 1 135 ? -7.232 -130.832 8.561 1.00 14.78 115 ARG A C 1
ATOM 1546 O O . ARG A 1 135 ? -6.759 -131.756 7.892 1.00 15.25 115 ARG A O 1
ATOM 1567 N N . LEU A 1 136 ? -6.503 -129.783 8.947 1.00 13.00 116 LEU A N 1
ATOM 1568 C CA . LEU A 1 136 ? -5.108 -129.671 8.537 1.00 13.15 116 LEU A CA 1
ATOM 1569 C C . LEU A 1 136 ? -4.234 -130.657 9.291 1.00 14.37 116 LEU A C 1
ATOM 1570 O O . LEU A 1 136 ? -3.395 -131.337 8.685 1.00 15.63 116 LEU A O 1
ATOM 1586 N N . GLY A 1 137 ? -4.436 -130.790 10.600 1.00 15.16 117 GLY A N 1
ATOM 1587 C CA . GLY A 1 137 ? -3.725 -131.810 11.343 1.00 17.54 117 GLY A CA 1
ATOM 1588 C C . GLY A 1 137 ? -3.990 -133.214 10.819 1.00 15.98 117 GLY A C 1
ATOM 1589 O O . GLY A 1 137 ? -3.069 -134.026 10.714 1.00 17.55 117 GLY A O 1
ATOM 1593 N N . GLY A 1 138 ? -5.248 -133.524 10.482 1.00 15.30 118 GLY A N 1
ATOM 1594 C CA . GLY A 1 138 ? -5.552 -134.835 9.934 1.00 14.84 118 GLY A CA 1
ATOM 1595 C C . GLY A 1 138 ? -4.855 -135.095 8.613 1.00 15.73 118 GLY A C 1
ATOM 1596 O O . GLY A 1 138 ? -4.359 -136.199 8.360 1.00 17.84 118 GLY A O 1
ATOM 1600 N N . TYR A 1 139 ? -4.815 -134.083 7.753 1.00 13.62 119 TYR A N 1
ATOM 1601 C CA . TYR A 1 139 ? -4.130 -134.198 6.474 1.00 14.06 119 TYR A CA 1
ATOM 1602 C C . TYR A 1 139 ? -2.636 -134.387 6.656 1.00 17.42 119 TYR A C 1
ATOM 1603 O O . TYR A 1 139 ? -2.030 -135.263 6.028 1.00 18.31 119 TYR A O 1
ATOM 1621 N N . LEU A 1 140 ? -2.016 -133.579 7.510 1.00 16.47 120 LEU A N 1
ATOM 1622 C CA . LEU A 1 140 ? -0.563 -133.636 7.638 1.00 19.30 120 LEU A CA 1
ATOM 1623 C C . LEU A 1 140 ? -0.109 -134.917 8.332 1.00 23.34 120 LEU A C 1
ATOM 1624 O O . LEU A 1 140 ? 1.077 -135.274 8.235 1.00 24.17 120 LEU A O 1
ATOM 1640 N N . ALA A 1 141 ? -1.030 -135.640 8.982 1.00 21.23 121 ALA A N 1
ATOM 1641 C CA . ALA A 1 141 ? -0.736 -136.975 9.499 1.00 23.69 121 ALA A CA 1
ATOM 1642 C C . ALA A 1 141 ? -0.742 -138.052 8.425 1.00 27.43 121 ALA A C 1
ATOM 1643 O O . ALA A 1 141 ? -0.459 -139.209 8.744 1.00 27.96 121 ALA A O 1
ATOM 1650 N N . GLY A 1 142 ? -1.111 -137.730 7.190 1.00 22.58 122 GLY A N 1
ATOM 1651 C CA . GLY A 1 142 ? -1.182 -138.716 6.132 1.00 23.00 122 GLY A CA 1
ATOM 1652 C C . GLY A 1 142 ? 0.011 -138.813 5.195 1.00 23.64 122 GLY A C 1
ATOM 1653 O O . GLY A 1 142 ? -0.145 -139.306 4.075 1.00 26.49 122 GLY A O 1
ATOM 1657 N N . GLN A 1 143 ? 1.196 -138.362 5.607 1.00 23.19 123 GLN A N 1
ATOM 1658 C CA . GLN A 1 143 ? 2.422 -138.592 4.810 1.00 27.47 123 GLN A CA 1
ATOM 1659 C C . GLN A 1 143 ? 2.381 -137.862 3.465 1.00 24.57 123 GLN A C 1
ATOM 1660 O O . GLN A 1 143 ? 2.818 -138.379 2.429 1.00 26.87 123 GLN A O 1
ATOM 1674 N N . HIS A 1 144 ? 1.861 -136.647 3.473 1.00 16.48 124 HIS A N 1
ATOM 1675 C CA . HIS A 1 144 ? 1.804 -135.842 2.265 1.00 15.98 124 HIS A CA 1
ATOM 1676 C C . HIS A 1 144 ? 2.941 -134.833 2.159 1.00 13.70 124 HIS A C 1
ATOM 1677 O O . HIS A 1 144 ? 3.121 -134.249 1.087 1.00 16.89 124 HIS A O 1
ATOM 1691 N N . VAL A 1 145 ? 3.683 -134.597 3.242 1.00 14.47 125 VAL A N 1
ATOM 1692 C CA . VAL A 1 145 ? 4.829 -133.699 3.230 1.00 13.96 125 VAL A CA 1
ATOM 1693 C C . VAL A 1 145 ? 5.936 -134.340 4.042 1.00 14.17 125 VAL A C 1
ATOM 1694 O O . VAL A 1 145 ? 5.704 -135.240 4.850 1.00 16.84 125 VAL A O 1
ATOM 1707 N N . ASP A 1 146 ? 7.157 -133.893 3.792 1.00 12.58 126 ASP A N 1
ATOM 1708 C CA . ASP A 1 146 ? 8.315 -134.398 4.525 1.00 13.09 126 ASP A CA 1
ATOM 1709 C C . ASP A 1 146 ? 8.519 -133.689 5.855 1.00 14.26 126 ASP A C 1
ATOM 1710 O O . ASP A 1 146 ? 9.199 -134.231 6.741 1.00 14.65 126 ASP A O 1
ATOM 1719 N N . GLY A 1 147 ? 7.947 -132.495 6.018 1.00 13.55 127 GLY A N 1
ATOM 1720 C CA . GLY A 1 147 ? 8.102 -131.738 7.240 1.00 13.43 127 GLY A CA 1
ATOM 1721 C C . GLY A 1 147 ? 7.263 -130.479 7.158 1.00 12.60 127 GLY A C 1
ATOM 1722 O O . GLY A 1 147 ? 6.733 -130.125 6.092 1.00 12.59 127 GLY A O 1
ATOM 1726 N N . VAL A 1 148 ? 7.179 -129.794 8.298 1.00 11.60 128 VAL A N 1
ATOM 1727 C CA . VAL A 1 148 ? 6.297 -128.637 8.467 1.00 10.98 128 VAL A CA 1
ATOM 1728 C C . VAL A 1 148 ? 7.046 -127.465 9.090 1.00 11.78 128 VAL A C 1
ATOM 1729 O O . VAL A 1 148 ? 7.829 -127.624 10.033 1.00 12.36 128 VAL A O 1
ATOM 1742 N N . LEU A 1 149 ? 6.758 -126.269 8.580 1.00 11.71 129 LEU A N 1
ATOM 1743 C CA . LEU A 1 149 ? 7.171 -125.016 9.189 1.00 11.88 129 LEU A CA 1
ATOM 1744 C C . LEU A 1 149 ? 5.948 -124.367 9.818 1.00 11.70 129 LEU A C 1
ATOM 1745 O O . LEU A 1 149 ? 4.916 -124.251 9.158 1.00 13.47 129 LEU A O 1
ATOM 1761 N N . LEU A 1 150 ? 6.078 -123.954 11.069 1.00 11.23 130 LEU A N 1
ATOM 1762 C CA . LEU A 1 150 ? 4.960 -123.471 11.885 1.00 11.37 130 LEU A CA 1
ATOM 1763 C C . LEU A 1 150 ? 5.126 -121.978 12.124 1.00 14.47 130 LEU A C 1
ATOM 1764 O O . LEU A 1 150 ? 6.052 -121.564 12.824 1.00 15.86 130 LEU A O 1
ATOM 1780 N N . LEU A 1 151 ? 4.217 -121.175 11.568 1.00 12.49 131 LEU A N 1
ATOM 1781 C CA . LEU A 1 151 ? 4.322 -119.725 11.610 1.00 12.45 131 LEU A CA 1
ATOM 1782 C C . LEU A 1 151 ? 3.055 -119.088 12.165 1.00 12.24 131 LEU A C 1
ATOM 1783 O O . LEU A 1 151 ? 1.940 -119.470 11.819 1.00 12.26 131 LEU A O 1
ATOM 1799 N N . SER A 1 152 ? 3.228 -118.079 13.006 1.00 12.12 132 SER A N 1
ATOM 1800 C CA . SER A 1 152 ? 2.099 -117.307 13.520 1.00 9.98 132 SER A CA 1
ATOM 1801 C C . SER A 1 152 ? 1.178 -118.161 14.377 1.00 13.10 132 SER A C 1
ATOM 1802 O O . SER A 1 152 ? -0.024 -117.905 14.450 1.00 13.75 132 SER A O 1
ATOM 1810 N N . LEU A 1 153 ? 1.736 -119.148 15.063 1.00 12.87 133 LEU A N 1
ATOM 1811 C CA . LEU A 1 153 ? 0.893 -119.938 15.933 1.00 14.09 133 LEU A CA 1
ATOM 1812 C C . LEU A 1 153 ? 0.530 -119.153 17.181 1.00 15.46 133 LEU A C 1
ATOM 1813 O O . LEU A 1 153 ? 1.201 -118.190 17.583 1.00 15.11 133 LEU A O 1
ATOM 1829 N N . HIS A 1 154 ? -0.574 -119.568 17.781 1.00 12.72 134 HIS A N 1
ATOM 1830 C CA . HIS A 1 154 ? -1.086 -119.019 19.023 1.00 15.30 134 HIS A CA 1
ATOM 1831 C C . HIS A 1 154 ? -0.961 -120.059 20.120 1.00 16.81 134 HIS A C 1
ATOM 1832 O O . HIS A 1 154 ? -0.933 -121.269 19.863 1.00 16.61 134 HIS A O 1
ATOM 1847 N N . ARG A 1 155 ? -0.894 -119.575 21.352 1.00 14.93 135 ARG A N 1
ATOM 1848 C CA . ARG A 1 155 ? -0.792 -120.472 22.483 1.00 21.06 135 ARG A CA 1
ATOM 1849 C C . ARG A 1 155 ? -1.939 -121.472 22.424 1.00 22.94 135 ARG A C 1
ATOM 1850 O O . ARG A 1 155 ? -3.080 -121.110 22.134 1.00 22.59 135 ARG A O 1
ATOM 1871 N N . ASP A 1 156 ? -1.618 -122.733 22.641 1.00 26.19 136 ASP A N 1
ATOM 1872 C CA . ASP A 1 156 ? -2.602 -123.817 22.678 1.00 27.41 136 ASP A CA 1
ATOM 1873 C C . ASP A 1 156 ? -3.141 -124.217 21.308 1.00 22.92 136 ASP A C 1
ATOM 1874 O O . ASP A 1 156 ? -4.036 -125.078 21.245 1.00 21.04 136 ASP A O 1
ATOM 1883 N N . ASP A 1 157 ? -2.624 -123.680 20.210 1.00 17.38 137 ASP A N 1
ATOM 1884 C CA . ASP A 1 157 ? -2.950 -124.255 18.913 1.00 14.40 137 ASP A CA 1
ATOM 1885 C C . ASP A 1 157 ? -2.622 -125.748 18.932 1.00 16.80 137 ASP A C 1
ATOM 1886 O O . ASP A 1 157 ? -1.561 -126.140 19.441 1.00 15.71 137 ASP A O 1
ATOM 1895 N N . PRO A 1 158 ? -3.480 -126.605 18.377 1.00 14.27 138 PRO A N 1
ATOM 1896 C CA . PRO A 1 158 ? -3.241 -128.053 18.482 1.00 15.22 138 PRO A CA 1
ATOM 1897 C C . PRO A 1 158 ? -2.329 -128.661 17.440 1.00 15.94 138 PRO A C 1
ATOM 1898 O O . PRO A 1 158 ? -1.965 -129.833 17.588 1.00 15.29 138 PRO A O 1
ATOM 1909 N N . LEU A 1 159 ? -1.962 -127.943 16.383 1.00 13.12 139 LEU A N 1
ATOM 1910 C CA . LEU A 1 159 ? -1.237 -128.607 15.311 1.00 15.52 139 LEU A CA 1
ATOM 1911 C C . LEU A 1 159 ? 0.080 -129.231 15.765 1.00 14.34 139 LEU A C 1
ATOM 1912 O O . LEU A 1 159 ? 0.372 -130.352 15.317 1.00 15.71 139 LEU A O 1
ATOM 1928 N N . PRO A 1 160 ? 0.891 -128.624 16.633 1.00 14.60 140 PRO A N 1
ATOM 1929 C CA . PRO A 1 160 ? 2.129 -129.310 17.041 1.00 15.18 140 PRO A CA 1
ATOM 1930 C C . PRO A 1 160 ? 1.885 -130.677 17.663 1.00 15.57 140 PRO A C 1
ATOM 1931 O O . PRO A 1 160 ? 2.582 -131.646 17.331 1.00 18.04 140 PRO A O 1
ATOM 1942 N N . GLN A 1 161 ? 0.898 -130.764 18.549 1.00 15.45 141 GLN A N 1
ATOM 1943 C CA . GLN A 1 161 ? 0.510 -132.047 19.129 1.00 15.47 141 GLN A CA 1
ATOM 1944 C C . GLN A 1 161 ? 0.144 -133.044 18.047 1.00 15.19 141 GLN A C 1
ATOM 1945 O O . GLN A 1 161 ? 0.515 -134.223 18.119 1.00 15.71 141 GLN A O 1
ATOM 1959 N N . MET A 1 162 ? -0.614 -132.598 17.048 1.00 13.94 142 MET A N 1
ATOM 1960 C CA . MET A 1 162 ? -1.071 -133.490 16.002 1.00 13.03 142 MET A CA 1
ATOM 1961 C C . MET A 1 162 ? 0.107 -133.993 15.179 1.00 14.14 142 MET A C 1
ATOM 1962 O O . MET A 1 162 ? 0.130 -135.164 14.782 1.00 17.43 142 MET A O 1
ATOM 1976 N N . LEU A 1 163 ? 1.104 -133.131 14.943 1.00 13.48 143 LEU A N 1
ATOM 1977 C CA . LEU A 1 163 ? 2.290 -133.526 14.199 1.00 12.76 143 LEU A CA 1
ATOM 1978 C C . LEU A 1 163 ? 3.177 -134.441 15.029 1.00 15.68 143 LEU A C 1
ATOM 1979 O O . LEU A 1 163 ? 3.720 -135.423 14.508 1.00 16.39 143 LEU A O 1
ATOM 1995 N N . ASP A 1 164 ? 3.297 -134.166 16.329 1.00 16.12 144 ASP A N 1
ATOM 1996 C CA . ASP A 1 164 ? 4.134 -135.004 17.173 1.00 16.49 144 ASP A CA 1
ATOM 1997 C C . ASP A 1 164 ? 3.586 -136.417 17.246 1.00 17.46 144 ASP A C 1
ATOM 1998 O O . ASP A 1 164 ? 4.354 -137.380 17.206 1.00 16.74 144 ASP A O 1
ATOM 2007 N N . GLU A 1 165 ? 2.269 -136.566 17.307 1.00 13.93 145 GLU A N 1
ATOM 2008 C CA . GLU A 1 165 ? 1.745 -137.926 17.436 1.00 16.10 145 GLU A CA 1
ATOM 2009 C C . GLU A 1 165 ? 1.877 -138.686 16.115 1.00 20.26 145 GLU A C 1
ATOM 2010 O O . GLU A 1 165 ? 1.919 -139.924 16.121 1.00 20.58 145 GLU A O 1
ATOM 2022 N N . ALA A 1 166 ? 1.985 -137.972 14.987 1.00 19.18 146 ALA A N 1
ATOM 2023 C CA . ALA A 1 166 ? 2.195 -138.590 13.685 1.00 19.62 146 ALA A CA 1
ATOM 2024 C C . ALA A 1 166 ? 3.666 -138.683 13.293 1.00 19.96 146 ALA A C 1
ATOM 2025 O O . ALA A 1 166 ? 3.976 -139.257 12.239 1.00 24.42 146 ALA A O 1
ATOM 2032 N N . GLY A 1 167 ? 4.584 -138.154 14.105 1.00 17.62 147 GLY A N 1
ATOM 2033 C CA . GLY A 1 167 ? 5.997 -138.234 13.788 1.00 19.09 147 GLY A CA 1
ATOM 2034 C C . GLY A 1 167 ? 6.418 -137.360 12.628 1.00 19.58 147 GLY A C 1
ATOM 2035 O O . GLY A 1 167 ? 7.380 -137.689 11.926 1.00 20.32 147 GLY A O 1
ATOM 2039 N N . VAL A 1 168 ? 5.727 -136.250 12.396 1.00 16.07 148 VAL A N 1
ATOM 2040 C CA . VAL A 1 168 ? 6.057 -135.344 11.303 1.00 16.29 148 VAL A CA 1
ATOM 2041 C C . VAL A 1 168 ? 6.987 -134.274 11.872 1.00 15.08 148 VAL A C 1
ATOM 2042 O O . VAL A 1 168 ? 6.583 -133.560 12.797 1.00 15.91 148 VAL A O 1
ATOM 2055 N N . PRO A 1 169 ? 8.206 -134.135 11.361 1.00 14.73 149 PRO A N 1
ATOM 2056 C CA . PRO A 1 169 ? 9.127 -133.148 11.932 1.00 14.57 149 PRO A CA 1
ATOM 2057 C C . PRO A 1 169 ? 8.692 -131.734 11.615 1.00 13.46 149 PRO A C 1
ATOM 2058 O O . PRO A 1 169 ? 8.150 -131.451 10.545 1.00 13.86 149 PRO A O 1
ATOM 2069 N N . TYR A 1 170 ? 8.964 -130.841 12.558 1.00 13.69 150 TYR A N 1
ATOM 2070 C CA . TYR A 1 170 ? 8.635 -129.437 12.330 1.00 12.65 150 TYR A CA 1
ATOM 2071 C C . TYR A 1 170 ? 9.655 -128.523 12.982 1.00 15.52 150 TYR A C 1
ATOM 2072 O O . TYR A 1 170 ? 10.377 -128.897 13.912 1.00 15.51 150 TYR A O 1
ATOM 2090 N N . VAL A 1 171 ? 9.687 -127.293 12.467 1.00 13.74 151 VAL A N 1
ATOM 2091 C CA . VAL A 1 171 ? 10.469 -126.197 13.017 1.00 13.42 151 VAL A CA 1
ATOM 2092 C C . VAL A 1 171 ? 9.535 -125.000 13.124 1.00 13.95 151 VAL A C 1
ATOM 2093 O O . VAL A 1 171 ? 8.745 -124.742 12.207 1.00 12.76 151 VAL A O 1
ATOM 2106 N N . TYR A 1 172 ? 9.591 -124.307 14.252 1.00 12.91 152 TYR A N 1
ATOM 2107 C CA . TYR A 1 172 ? 8.799 -123.102 14.446 1.00 12.74 152 TYR A CA 1
ATOM 2108 C C . TYR A 1 172 ? 9.504 -121.877 13.896 1.00 13.69 152 TYR A C 1
ATOM 2109 O O . TYR A 1 172 ? 10.723 -121.747 13.976 1.00 14.32 152 TYR A O 1
ATOM 2127 N N . GLY A 1 173 ? 8.702 -120.949 13.382 1.00 12.61 153 GLY A N 1
ATOM 2128 C CA . GLY A 1 173 ? 9.119 -119.562 13.252 1.00 13.14 153 GLY A CA 1
ATOM 2129 C C . GLY A 1 173 ? 8.389 -118.785 14.330 1.00 13.01 153 GLY A C 1
ATOM 2130 O O . GLY A 1 173 ? 7.179 -118.568 14.228 1.00 15.32 153 GLY A O 1
ATOM 2134 N N . GLY A 1 174 ? 9.105 -118.416 15.402 1.00 14.27 154 GLY A N 1
ATOM 2135 C CA . GLY A 1 174 ? 8.515 -117.930 16.635 1.00 12.31 154 GLY A CA 1
ATOM 2136 C C . GLY A 1 174 ? 8.505 -118.995 17.718 1.00 15.83 154 GLY A C 1
ATOM 2137 O O . GLY A 1 174 ? 7.873 -120.047 17.556 1.00 17.54 154 GLY A O 1
ATOM 2141 N N . ARG A 1 175 ? 9.222 -118.744 18.814 1.00 15.27 155 ARG A N 1
ATOM 2142 C CA . ARG A 1 175 ? 9.310 -119.729 19.890 1.00 17.81 155 ARG A CA 1
ATOM 2143 C C . ARG A 1 175 ? 7.915 -120.040 20.437 1.00 17.75 155 ARG A C 1
ATOM 2144 O O . ARG A 1 175 ? 7.107 -119.128 20.624 1.00 17.28 155 ARG A O 1
ATOM 2165 N N . PRO A 1 176 ? 7.602 -121.305 20.724 1.00 15.82 156 PRO A N 1
ATOM 2166 C CA . PRO A 1 176 ? 6.284 -121.632 21.291 1.00 17.26 156 PRO A CA 1
ATOM 2167 C C . PRO A 1 176 ? 6.159 -121.211 22.745 1.00 18.27 156 PRO A C 1
ATOM 2168 O O . PRO A 1 176 ? 7.058 -121.443 23.554 1.00 20.57 156 PRO A O 1
ATOM 2179 N N . LEU A 1 177 ? 5.017 -120.605 23.079 1.00 21.20 157 LEU A N 1
ATOM 2180 C CA . LEU A 1 177 ? 4.720 -120.258 24.463 1.00 19.91 157 LEU A CA 1
ATOM 2181 C C . LEU A 1 177 ? 4.294 -121.497 25.236 1.00 22.03 157 LEU A C 1
ATOM 2182 O O . LEU A 1 177 ? 3.502 -122.306 24.751 1.00 26.13 157 LEU A O 1
ATOM 2198 N N . GLY A 1 178 ? 4.842 -121.646 26.433 1.00 28.59 158 GLY A N 1
ATOM 2199 C CA . GLY A 1 178 ? 4.411 -122.710 27.322 1.00 34.29 158 GLY A CA 1
ATOM 2200 C C . GLY A 1 178 ? 4.956 -124.083 27.002 1.00 36.38 158 GLY A C 1
ATOM 2201 O O . GLY A 1 178 ? 4.447 -125.075 27.545 1.00 34.14 158 GLY A O 1
ATOM 2205 N N . VAL A 1 179 ? 5.963 -124.166 26.137 1.00 28.13 159 VAL A N 1
ATOM 2206 C CA . VAL A 1 179 ? 6.651 -125.410 25.811 1.00 28.61 159 VAL A CA 1
ATOM 2207 C C . VAL A 1 179 ? 8.102 -125.245 26.249 1.00 27.80 159 VAL A C 1
ATOM 2208 O O . VAL A 1 179 ? 8.711 -124.215 25.964 1.00 28.54 159 VAL A O 1
ATOM 2221 N N . PRO A 1 180 ? 8.695 -126.216 26.944 1.00 29.02 160 PRO A N 1
ATOM 2222 C CA . PRO A 1 180 ? 10.110 -126.076 27.305 1.00 30.82 160 PRO A CA 1
ATOM 2223 C C . PRO A 1 180 ? 10.976 -125.929 26.060 1.00 27.56 160 PRO A C 1
ATOM 2224 O O . PRO A 1 180 ? 10.898 -126.729 25.127 1.00 28.66 160 PRO A O 1
ATOM 2235 N N . GLU A 1 181 ? 11.798 -124.876 26.055 1.00 32.26 161 GLU A N 1
ATOM 2236 C CA . GLU A 1 181 ? 12.521 -124.482 24.848 1.00 32.37 161 GLU A CA 1
ATOM 2237 C C . GLU A 1 181 ? 13.453 -125.571 24.352 1.00 31.42 161 GLU A C 1
ATOM 2238 O O . GLU A 1 181 ? 13.662 -125.704 23.139 1.00 31.30 161 GLU A O 1
ATOM 2250 N N . GLU A 1 182 ? 14.041 -126.345 25.262 1.00 32.10 162 GLU A N 1
ATOM 2251 C CA . GLU A 1 182 ? 15.059 -127.314 24.874 1.00 36.25 162 GLU A CA 1
ATOM 2252 C C . GLU A 1 182 ? 14.498 -128.476 24.065 1.00 27.01 162 GLU A C 1
ATOM 2253 O O . GLU A 1 182 ? 15.276 -129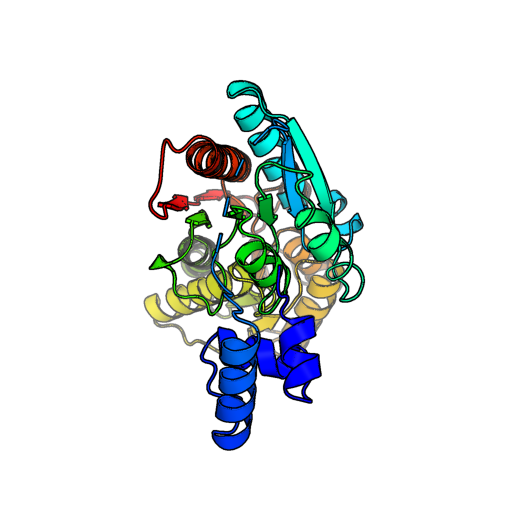.215 23.458 1.00 31.01 162 GLU A O 1
ATOM 2265 N N . GLN A 1 183 ? 13.180 -128.644 24.021 1.00 27.20 163 GLN A N 1
ATOM 2266 C CA . GLN A 1 183 ? 12.563 -129.752 23.311 1.00 28.41 163 GLN A CA 1
ATOM 2267 C C . GLN A 1 183 ? 12.280 -129.456 21.846 1.00 24.34 163 GLN A C 1
ATOM 2268 O O . GLN A 1 183 ? 11.920 -130.380 21.107 1.00 26.50 163 GLN A O 1
ATOM 2282 N N . VAL A 1 184 ? 12.412 -128.205 21.406 1.00 23.74 164 VAL A N 1
ATOM 2283 C CA . VAL A 1 184 ? 11.924 -127.815 20.091 1.00 19.89 164 VAL A CA 1
ATOM 2284 C C . VAL A 1 184 ? 13.003 -127.082 19.315 1.00 18.12 164 VAL A C 1
ATOM 2285 O O . VAL A 1 184 ? 13.937 -126.497 19.872 1.00 19.00 164 VAL A O 1
ATOM 2298 N N . SER A 1 185 ? 12.853 -127.126 18.000 1.00 17.68 165 SER A N 1
ATOM 2299 C CA . SER A 1 185 ? 13.674 -126.347 17.096 1.00 15.84 165 SER A CA 1
ATOM 2300 C C . SER A 1 185 ? 12.883 -125.134 16.632 1.00 15.12 165 SER A C 1
ATOM 2301 O O . SER A 1 185 ? 11.706 -125.245 16.289 1.00 15.21 165 SER A O 1
ATOM 2309 N N . TYR A 1 186 ? 13.543 -123.985 16.602 1.00 17.81 166 TYR A N 1
ATOM 2310 C CA . TYR A 1 186 ? 12.872 -122.785 16.115 1.00 14.85 166 TYR A CA 1
ATOM 2311 C C . TYR A 1 186 ? 13.892 -121.757 15.674 1.00 16.94 166 TYR A C 1
ATOM 2312 O O . TYR A 1 186 ? 15.054 -121.779 16.080 1.00 16.47 166 TYR A O 1
ATOM 2330 N N . VAL A 1 187 ? 13.417 -120.853 14.823 1.00 14.73 167 VAL A N 1
ATOM 2331 C CA . VAL A 1 187 ? 14.059 -119.574 14.567 1.00 13.88 167 VAL A CA 1
ATOM 2332 C C . VAL A 1 187 ? 13.129 -118.507 15.108 1.00 14.05 167 VAL A C 1
ATOM 2333 O O . VAL A 1 187 ? 11.920 -118.548 14.855 1.00 14.89 167 VAL A O 1
ATOM 2346 N N . ASP A 1 188 ? 13.681 -117.560 15.854 1.00 14.46 168 ASP A N 1
ATOM 2347 C CA . ASP A 1 188 ? 12.887 -116.446 16.345 1.00 15.67 168 ASP A CA 1
ATOM 2348 C C . ASP A 1 188 ? 13.703 -115.174 16.238 1.00 15.87 168 ASP A C 1
ATOM 2349 O O . ASP A 1 188 ? 14.905 -115.191 15.964 1.00 15.44 168 ASP A O 1
ATOM 2358 N N . ILE A 1 189 ? 13.013 -114.072 16.418 1.00 13.73 169 ILE A N 1
ATOM 2359 C CA . ILE A 1 189 ? 13.624 -112.751 16.480 1.00 14.54 169 ILE A CA 1
ATOM 2360 C C . ILE A 1 189 ? 13.826 -112.393 17.940 1.00 14.46 169 ILE A C 1
ATOM 2361 O O . ILE A 1 189 ? 13.048 -112.801 18.809 1.00 15.79 169 ILE A O 1
ATOM 2377 N N . ASP A 1 190 ? 14.857 -111.588 18.216 1.00 15.63 170 ASP A N 1
ATOM 2378 C CA . ASP A 1 190 ? 15.074 -111.059 19.565 1.00 16.28 170 ASP A CA 1
ATOM 2379 C C . ASP A 1 190 ? 14.067 -109.933 19.797 1.00 17.78 170 ASP A C 1
ATOM 2380 O O . ASP A 1 190 ? 14.384 -108.743 19.765 1.00 16.31 170 ASP A O 1
ATOM 2389 N N . ASN A 1 191 ? 12.817 -110.330 20.057 1.00 17.22 171 ASN A N 1
ATOM 2390 C CA . ASN A 1 191 ? 11.737 -109.365 20.191 1.00 14.65 171 ASN A CA 1
ATOM 2391 C C . ASN A 1 191 ? 11.744 -108.653 21.535 1.00 14.24 171 ASN A C 1
ATOM 2392 O O . ASN A 1 191 ? 11.214 -107.550 21.624 1.00 15.73 171 ASN A O 1
ATOM 2403 N N . ILE A 1 192 ? 12.331 -109.245 22.580 1.00 14.49 172 ILE A N 1
ATOM 2404 C CA . ILE A 1 192 ? 12.565 -108.480 23.799 1.00 15.50 172 ILE A CA 1
ATOM 2405 C C . ILE A 1 192 ? 13.508 -107.327 23.488 1.00 17.32 172 ILE A C 1
ATOM 2406 O O . ILE A 1 192 ? 13.259 -106.178 23.863 1.00 17.14 172 ILE A O 1
ATOM 2422 N N . GLY A 1 193 ? 14.604 -107.629 22.785 1.00 16.23 173 GLY A N 1
ATOM 2423 C CA . GLY A 1 193 ? 15.535 -106.577 22.399 1.00 17.01 173 GLY A CA 1
ATOM 2424 C C . GLY A 1 193 ? 14.915 -105.552 21.470 1.00 16.37 173 GLY A C 1
ATOM 2425 O O . GLY A 1 193 ? 15.187 -104.354 21.581 1.00 17.13 173 GLY A O 1
ATOM 2429 N N . GLY A 1 194 ? 14.101 -106.005 20.514 1.00 16.48 174 GLY A N 1
ATOM 2430 C CA . GLY A 1 194 ? 13.429 -105.062 19.637 1.00 14.19 174 GLY A CA 1
ATOM 2431 C C . GLY A 1 194 ? 12.482 -104.147 20.386 1.00 15.43 174 GLY A C 1
ATOM 2432 O O . GLY A 1 194 ? 12.433 -102.943 20.135 1.00 15.78 174 GLY A O 1
ATOM 2436 N N . GLY A 1 195 ? 11.700 -104.711 21.299 1.00 14.03 175 GLY A N 1
ATOM 2437 C CA . GLY A 1 195 ? 10.858 -103.890 22.138 1.00 13.65 175 GLY A CA 1
ATOM 2438 C C . GLY A 1 195 ? 11.659 -102.886 22.945 1.00 13.52 175 GLY A C 1
ATOM 2439 O O . GLY A 1 195 ? 11.228 -101.746 23.129 1.00 16.65 175 GLY A O 1
ATOM 2443 N N . ARG A 1 196 ? 12.820 -103.310 23.458 1.00 15.91 176 ARG A N 1
ATOM 2444 C CA . ARG A 1 196 ? 13.702 -102.390 24.167 1.00 17.99 176 ARG A CA 1
ATOM 2445 C C . ARG A 1 196 ? 14.203 -101.294 23.242 1.00 17.35 176 ARG A C 1
ATOM 2446 O O . ARG A 1 196 ? 14.263 -100.131 23.636 1.00 18.57 176 ARG A O 1
ATOM 2467 N N . GLN A 1 197 ? 14.624 -101.653 22.027 1.00 15.67 177 GLN A N 1
ATOM 2468 C CA . GLN A 1 197 ? 15.121 -100.636 21.104 1.00 17.80 177 GLN A CA 1
ATOM 2469 C C . GLN A 1 197 ? 14.068 -99.569 20.841 1.00 17.60 177 GLN A C 1
ATOM 2470 O O . GLN A 1 197 ? 14.379 -98.374 20.794 1.00 16.86 177 GLN A O 1
ATOM 2484 N N . ALA A 1 198 ? 12.835 -99.991 20.575 1.00 15.01 178 ALA A N 1
ATOM 2485 C CA . ALA A 1 198 ? 11.753 -99.055 20.298 1.00 14.72 178 ALA A CA 1
ATOM 2486 C C . ALA A 1 198 ? 11.506 -98.137 21.483 1.00 15.12 178 ALA A C 1
ATOM 2487 O O . ALA A 1 198 ? 11.322 -96.933 21.316 1.00 16.02 178 ALA A O 1
ATOM 2494 N N . THR A 1 199 ? 11.451 -98.705 22.696 1.00 14.76 179 THR A N 1
ATOM 2495 C CA . THR A 1 199 ? 11.078 -97.919 23.860 1.00 14.32 179 THR A CA 1
ATOM 2496 C C . THR A 1 199 ? 12.242 -97.028 24.303 1.00 13.99 179 THR A C 1
ATOM 2497 O O . THR A 1 199 ? 12.034 -95.863 24.676 1.00 17.05 179 THR A O 1
ATOM 2508 N N . GLN A 1 200 ? 13.463 -97.564 24.247 1.00 17.26 180 GLN A N 1
ATOM 2509 C CA . GLN A 1 200 ? 14.659 -96.770 24.554 1.00 18.45 180 GLN A CA 1
ATOM 2510 C C . GLN A 1 200 ? 14.766 -95.545 23.650 1.00 18.60 180 GLN A C 1
ATOM 2511 O O . GLN A 1 200 ? 15.172 -94.461 24.102 1.00 18.69 180 GLN A O 1
ATOM 2525 N N . ARG A 1 201 ? 14.426 -95.691 22.366 1.00 17.62 181 ARG A N 1
ATOM 2526 C CA . ARG A 1 201 ? 14.400 -94.529 21.477 1.00 18.77 181 ARG A CA 1
ATOM 2527 C C . ARG A 1 201 ? 13.496 -93.440 22.034 1.00 20.40 181 ARG A C 1
ATOM 2528 O O . ARG A 1 201 ? 13.852 -92.253 22.051 1.00 17.97 181 ARG A O 1
ATOM 2549 N N . LEU A 1 202 ? 12.300 -93.820 22.491 1.00 13.98 182 LEU A N 1
ATOM 2550 C CA . LEU A 1 202 ? 11.355 -92.832 22.978 1.00 16.63 182 LEU A CA 1
ATOM 2551 C C . LEU A 1 202 ? 11.808 -92.242 24.303 1.00 15.29 182 LEU A C 1
ATOM 2552 O O . LEU A 1 202 ? 11.555 -91.059 24.563 1.00 19.26 182 LEU A O 1
ATOM 2568 N N . ILE A 1 203 ? 12.492 -93.029 25.126 1.00 17.81 183 ILE A N 1
ATOM 2569 C CA . ILE A 1 203 ? 13.055 -92.492 26.359 1.00 18.26 183 ILE A CA 1
ATOM 2570 C C . ILE A 1 203 ? 14.168 -91.515 26.026 1.00 22.11 183 ILE A C 1
ATOM 2571 O O . ILE A 1 203 ? 14.226 -90.405 26.574 1.00 22.68 183 ILE A O 1
ATOM 2587 N N . GLU A 1 204 ? 15.042 -91.906 25.099 1.00 19.02 184 GLU A N 1
ATOM 2588 C CA . GLU A 1 204 ? 16.203 -91.089 24.757 1.00 23.28 184 GLU A CA 1
ATOM 2589 C C . GLU A 1 204 ? 15.808 -89.744 24.179 1.00 27.31 184 GLU A C 1
ATOM 2590 O O . GLU A 1 204 ? 16.566 -88.770 24.313 1.00 30.22 184 GLU A O 1
ATOM 2602 N N . THR A 1 205 ? 14.672 -89.662 23.487 1.00 20.07 185 THR A N 1
ATOM 2603 C CA . THR A 1 205 ? 14.233 -88.400 22.915 1.00 23.19 185 THR A CA 1
ATOM 2604 C C . THR A 1 205 ? 13.404 -87.582 23.904 1.00 21.52 185 THR A C 1
ATOM 2605 O O . THR A 1 205 ? 12.749 -86.616 23.500 1.00 25.56 185 THR A O 1
ATOM 2616 N N . GLY A 1 206 ? 13.412 -87.966 25.183 1.00 21.68 186 GLY A N 1
ATOM 2617 C CA . GLY A 1 206 ? 12.866 -87.151 26.249 1.00 26.00 186 GLY A CA 1
ATOM 2618 C C . GLY A 1 206 ? 11.435 -87.416 26.674 1.00 28.36 186 GLY A C 1
ATOM 2619 O O . GLY A 1 206 ? 10.875 -86.606 27.418 1.00 23.33 186 GLY A O 1
ATOM 2623 N N . HIS A 1 207 ? 10.822 -88.513 26.252 1.00 19.72 187 HIS A N 1
ATOM 2624 C CA . HIS A 1 207 ? 9.412 -88.723 26.549 1.00 24.26 187 HIS A CA 1
ATOM 2625 C C . HIS A 1 207 ? 9.234 -89.338 27.928 1.00 19.30 187 HIS A C 1
ATOM 2626 O O . HIS A 1 207 ? 10.068 -90.116 28.396 1.00 20.20 187 HIS A O 1
ATOM 2640 N N . ARG A 1 208 ? 8.148 -88.950 28.589 1.00 23.14 188 ARG A N 1
ATOM 2641 C CA . ARG A 1 208 ? 7.934 -89.336 29.974 1.00 28.43 188 ARG A CA 1
ATOM 2642 C C . ARG A 1 208 ? 6.600 -90.021 30.229 1.00 25.67 188 ARG A C 1
ATOM 2643 O O . ARG A 1 208 ? 6.384 -90.490 31.353 1.00 25.30 188 ARG A O 1
ATOM 2664 N N . ARG A 1 209 ? 5.710 -90.116 29.225 1.00 21.36 189 ARG A N 1
ATOM 2665 C CA . ARG A 1 209 ? 4.428 -90.807 29.358 1.00 18.79 189 ARG A CA 1
ATOM 2666 C C . ARG A 1 209 ? 4.277 -91.732 28.139 1.00 15.36 189 ARG A C 1
ATOM 2667 O O . ARG A 1 209 ? 3.493 -91.442 27.230 1.00 19.07 189 ARG A O 1
ATOM 2688 N N . ILE A 1 210 ? 5.045 -92.820 28.151 1.00 17.50 190 ILE A N 1
ATOM 2689 C CA . ILE A 1 210 ? 5.298 -93.657 26.978 1.00 16.57 190 ILE A CA 1
ATOM 2690 C C . ILE A 1 210 ? 4.367 -94.857 27.069 1.00 14.46 190 ILE A C 1
ATOM 2691 O O . ILE A 1 210 ? 4.499 -95.681 27.978 1.00 17.83 190 ILE A O 1
ATOM 2707 N N . ALA A 1 211 ? 3.430 -94.936 26.127 1.00 15.25 191 ALA A N 1
ATOM 2708 C CA . ALA A 1 211 ? 2.452 -96.014 26.055 1.00 15.09 191 ALA A CA 1
ATOM 2709 C C . ALA A 1 211 ? 2.900 -97.065 25.054 1.00 15.78 191 ALA A C 1
ATOM 2710 O O . ALA A 1 211 ? 3.823 -96.863 24.264 1.00 15.37 191 ALA A O 1
ATOM 2717 N N . THR A 1 212 ? 2.223 -98.206 25.087 1.00 15.36 192 THR A N 1
ATOM 2718 C CA . THR A 1 212 ? 2.410 -99.202 24.045 1.00 13.25 192 THR A CA 1
ATOM 2719 C C . THR A 1 212 ? 1.054 -99.727 23.588 1.00 12.70 192 THR A C 1
ATOM 2720 O O . THR A 1 212 ? 0.114 -99.852 24.381 1.00 14.25 192 THR A O 1
ATOM 2731 N N . ILE A 1 213 ? 0.949 -99.991 22.292 1.00 13.17 193 ILE A N 1
ATOM 2732 C CA . ILE A 1 213 ? -0.099 -100.829 21.724 1.00 13.69 193 ILE A CA 1
ATOM 2733 C C . ILE A 1 213 ? 0.564 -102.178 21.536 1.00 13.90 193 ILE A C 1
ATOM 2734 O O . ILE A 1 213 ? 1.305 -102.397 20.567 1.00 13.19 193 ILE A O 1
ATOM 2750 N N . ALA A 1 214 ? 0.352 -103.056 22.509 1.00 13.59 194 ALA A N 1
ATOM 2751 C CA . ALA A 1 214 ? 1.050 -104.327 22.540 1.00 15.49 194 ALA A CA 1
ATOM 2752 C C . ALA A 1 214 ? 0.384 -105.315 21.605 1.00 13.87 194 ALA A C 1
ATOM 2753 O O . ALA A 1 214 ? -0.801 -105.204 21.275 1.00 15.60 194 ALA A O 1
ATOM 2760 N N . GLY A 1 215 ? 1.171 -106.293 21.179 1.00 12.94 195 GLY A N 1
ATOM 2761 C CA . GLY A 1 215 ? 0.636 -107.419 20.467 1.00 14.64 195 GLY A CA 1
ATOM 2762 C C . GLY A 1 215 ? -0.127 -108.306 21.419 1.00 14.98 195 GLY A C 1
ATOM 2763 O O . GLY A 1 215 ? -0.110 -108.125 22.642 1.00 14.34 195 GLY A O 1
ATOM 2767 N N . PRO A 1 216 ? -0.781 -109.320 20.860 1.00 12.27 196 PRO A N 1
ATOM 2768 C CA . PRO A 1 216 ? -1.611 -110.212 21.677 1.00 13.71 196 PRO A CA 1
ATOM 2769 C C . PRO A 1 216 ? -0.741 -111.118 22.530 1.00 13.25 196 PRO A C 1
ATOM 2770 O O . PRO A 1 216 ? 0.338 -111.556 22.123 1.00 14.49 196 PRO A O 1
ATOM 2781 N N . GLN A 1 217 ? -1.220 -111.408 23.735 1.00 14.64 197 GLN A N 1
ATOM 2782 C CA . GLN A 1 217 ? -0.409 -112.123 24.703 1.00 13.71 197 GLN A CA 1
ATOM 2783 C C . GLN A 1 217 ? -0.529 -113.634 24.556 1.00 15.18 197 GLN A C 1
ATOM 2784 O O . GLN A 1 217 ? 0.080 -114.375 25.340 1.00 17.63 197 GLN A O 1
ATOM 2798 N N . ASP A 1 218 ? -1.252 -114.101 23.541 1.00 15.37 198 ASP A N 1
ATOM 2799 C CA . ASP A 1 218 ? -1.217 -115.500 23.140 1.00 16.64 198 ASP A CA 1
ATOM 2800 C C . ASP A 1 218 ? -0.240 -115.758 21.990 1.00 12.31 198 ASP A C 1
ATOM 2801 O O . ASP A 1 218 ? -0.229 -116.858 21.421 1.00 15.27 198 ASP A O 1
ATOM 2810 N N . MET A 1 219 ? 0.600 -114.773 21.649 1.00 14.05 199 MET A N 1
ATOM 2811 C CA . MET A 1 219 ? 1.625 -114.918 20.627 1.00 14.75 199 MET A CA 1
ATOM 2812 C C . MET A 1 219 ? 2.962 -114.447 21.174 1.00 14.00 199 MET A C 1
ATOM 2813 O O . MET A 1 219 ? 3.027 -113.422 21.856 1.00 13.97 199 MET A O 1
ATOM 2827 N N . VAL A 1 220 ? 4.032 -115.183 20.851 1.00 14.91 200 VAL A N 1
ATOM 2828 C CA . VAL A 1 220 ? 5.328 -114.944 21.488 1.00 13.54 200 VAL A CA 1
ATOM 2829 C C . VAL A 1 220 ? 5.808 -113.517 21.231 1.00 12.45 200 VAL A C 1
ATOM 2830 O O . VAL A 1 220 ? 6.344 -112.859 22.129 1.00 14.50 200 VAL A O 1
ATOM 2843 N N . ALA A 1 221 ? 5.603 -113.001 20.024 1.00 14.19 201 ALA A N 1
ATOM 2844 C CA . ALA A 1 221 ? 6.116 -111.663 19.749 1.00 15.05 201 ALA A CA 1
ATOM 2845 C C . ALA A 1 221 ? 5.340 -110.613 20.528 1.00 15.57 201 ALA A C 1
ATOM 2846 O O . ALA A 1 221 ? 5.906 -109.585 20.920 1.00 15.01 201 ALA A O 1
ATOM 2853 N N . GLY A 1 222 ? 4.041 -110.834 20.749 1.00 14.27 202 GLY A N 1
ATOM 2854 C CA . GLY A 1 222 ? 3.272 -109.914 21.583 1.00 13.73 202 GLY A CA 1
ATOM 2855 C C . GLY A 1 222 ? 3.761 -109.912 23.018 1.00 14.07 202 GLY A C 1
ATOM 2856 O O . GLY A 1 222 ? 3.908 -108.859 23.641 1.00 14.74 202 GLY A O 1
ATOM 2860 N N . VAL A 1 223 ? 3.997 -111.100 23.569 1.00 13.90 203 VAL A N 1
ATOM 2861 C CA . VAL A 1 223 ? 4.561 -111.206 24.912 1.00 15.22 203 VAL A CA 1
ATOM 2862 C C . VAL A 1 223 ? 5.912 -110.496 24.998 1.00 15.77 203 VAL A C 1
ATOM 2863 O O . VAL A 1 223 ? 6.150 -109.689 25.911 1.00 16.52 203 VAL A O 1
ATOM 2876 N N . GLU A 1 224 ? 6.814 -110.790 24.066 1.00 15.42 204 GLU A N 1
ATOM 2877 C CA . GLU A 1 224 ? 8.201 -110.354 24.209 1.00 15.84 204 GLU A CA 1
ATOM 2878 C C . GLU A 1 224 ? 8.389 -108.874 23.881 1.00 15.52 204 GLU A C 1
ATOM 2879 O O . GLU A 1 224 ? 9.208 -108.213 24.527 1.00 16.28 204 GLU A O 1
ATOM 2891 N N . ARG A 1 225 ? 7.616 -108.310 22.950 1.00 12.78 205 ARG A N 1
ATOM 2892 C CA . ARG A 1 225 ? 7.763 -106.881 22.697 1.00 12.59 205 ARG A CA 1
ATOM 2893 C C . ARG A 1 225 ? 7.230 -106.061 23.859 1.00 16.54 205 ARG A C 1
ATOM 2894 O O . ARG A 1 225 ? 7.731 -104.954 24.110 1.00 15.86 205 ARG A O 1
ATOM 2915 N N . LEU A 1 226 ? 6.239 -106.590 24.587 1.00 14.61 206 LEU A N 1
ATOM 2916 C CA . LEU A 1 226 ? 5.784 -105.939 25.808 1.00 13.65 206 LEU A CA 1
ATOM 2917 C C . LEU A 1 226 ? 6.834 -106.077 26.903 1.00 14.19 206 LEU A C 1
ATOM 2918 O O . LEU A 1 226 ? 7.103 -105.117 27.637 1.00 15.55 206 LEU A O 1
ATOM 2934 N N . GLN A 1 227 ? 7.451 -107.250 27.005 1.00 17.06 207 GLN A N 1
ATOM 2935 C CA . GLN A 1 227 ? 8.541 -107.447 27.958 1.00 16.62 207 GLN A CA 1
ATOM 2936 C C . GLN A 1 227 ? 9.676 -106.462 27.705 1.00 18.71 207 GLN A C 1
ATOM 2937 O O . GLN A 1 227 ? 10.225 -105.887 28.654 1.00 19.90 207 GLN A O 1
ATOM 2951 N N . GLY A 1 228 ? 10.049 -106.259 26.435 1.00 17.21 208 GLY A N 1
ATOM 2952 C CA . GLY A 1 228 ? 11.109 -105.308 26.129 1.00 19.89 208 GLY A CA 1
ATOM 2953 C C . GLY A 1 228 ? 10.746 -103.885 26.506 1.00 18.60 208 GLY A C 1
ATOM 2954 O O . GLY A 1 228 ? 11.584 -103.140 27.025 1.00 19.42 208 GLY A O 1
ATOM 2958 N N . TYR A 1 229 ? 9.508 -103.477 26.217 1.00 16.10 209 TYR A N 1
ATOM 2959 C CA . TYR A 1 229 ? 8.992 -102.192 26.674 1.00 15.25 209 TYR A CA 1
ATOM 2960 C C . TYR A 1 229 ? 9.130 -102.055 28.182 1.00 18.24 209 TYR A C 1
ATOM 2961 O O . TYR A 1 229 ? 9.624 -101.043 28.690 1.00 17.12 209 TYR A O 1
ATOM 2979 N N . ARG A 1 230 ? 8.695 -103.074 28.923 1.00 18.55 210 ARG A N 1
ATOM 2980 C CA . ARG A 1 230 ? 8.776 -103.006 30.378 1.00 21.31 210 ARG A CA 1
ATOM 2981 C C . ARG A 1 230 ? 10.226 -102.887 30.844 1.00 18.63 210 ARG A C 1
ATOM 2982 O O . ARG A 1 230 ? 10.547 -102.048 31.702 1.00 22.50 210 ARG A O 1
ATOM 3003 N N . GLU A 1 231 ? 11.120 -103.706 30.279 1.00 20.64 211 GLU A N 1
ATOM 3004 C CA . GLU A 1 231 ? 12.522 -103.694 30.694 1.00 22.78 211 GLU A CA 1
ATOM 3005 C C . GLU A 1 231 ? 13.170 -102.346 30.420 1.00 24.67 211 GLU A C 1
ATOM 3006 O O . GLU A 1 231 ? 13.983 -101.867 31.221 1.00 25.20 211 GLU A O 1
ATOM 3018 N N . ALA A 1 232 ? 12.828 -101.723 29.292 1.00 21.62 212 ALA A N 1
ATOM 3019 C CA . ALA A 1 232 ? 13.393 -100.417 28.965 1.00 21.00 212 ALA A CA 1
ATOM 3020 C C . ALA A 1 232 ? 12.962 -99.367 29.980 1.00 24.29 212 ALA A C 1
ATOM 3021 O O . ALA A 1 232 ? 13.771 -98.542 30.422 1.00 25.46 212 ALA A O 1
ATOM 3028 N N . LEU A 1 233 ? 11.673 -99.349 30.316 1.00 21.69 213 LEU A N 1
ATOM 3029 C CA . LEU A 1 233 ? 11.162 -98.387 31.288 1.00 22.49 213 LEU A CA 1
ATOM 3030 C C . LEU A 1 233 ? 11.872 -98.552 32.621 1.00 27.07 213 LEU A C 1
ATOM 3031 O O . LEU A 1 233 ? 12.301 -97.569 33.239 1.00 25.74 213 LEU A O 1
ATOM 3047 N N . LEU A 1 234 ? 12.002 -99.791 33.082 1.00 24.09 214 LEU A N 1
ATOM 3048 C CA . LEU A 1 234 ? 12.609 -100.016 34.387 1.00 28.30 214 LEU A CA 1
ATOM 3049 C C . LEU A 1 234 ? 14.098 -99.685 34.363 1.00 30.19 214 LEU A C 1
ATOM 3050 O O . LEU A 1 234 ? 14.603 -99.040 35.286 1.00 33.07 214 LEU A O 1
ATOM 3066 N N . ALA A 1 235 ? 14.811 -100.078 33.310 1.00 27.16 215 ALA A N 1
ATOM 3067 C CA . ALA A 1 235 ? 16.218 -99.711 33.207 1.00 30.82 215 ALA A CA 1
ATOM 3068 C C . ALA A 1 235 ? 16.421 -98.200 33.237 1.00 27.32 215 ALA A C 1
ATOM 3069 O O . ALA A 1 235 ? 17.498 -97.738 33.632 1.00 34.44 215 ALA A O 1
ATOM 3076 N N . ALA A 1 236 ? 15.424 -97.422 32.837 1.00 24.67 216 ALA A N 1
ATOM 3077 C CA . ALA A 1 236 ? 15.519 -95.969 32.837 1.00 28.46 216 ALA A CA 1
ATOM 3078 C C . ALA A 1 236 ? 15.018 -95.335 34.127 1.00 27.24 216 ALA A C 1
ATOM 3079 O O . ALA A 1 236 ? 14.957 -94.104 34.201 1.00 28.19 216 ALA A O 1
ATOM 3086 N N . GLY A 1 237 ? 14.639 -96.134 35.127 1.00 28.74 217 GLY A N 1
ATOM 3087 C CA . GLY A 1 237 ? 14.082 -95.599 36.358 1.00 30.53 217 GLY A CA 1
ATOM 3088 C C . GLY A 1 237 ? 12.658 -95.110 36.251 1.00 33.54 217 GLY A C 1
ATOM 3089 O O . GLY A 1 237 ? 12.181 -94.404 37.142 1.00 31.05 217 GLY A O 1
ATOM 3093 N N . MET A 1 238 ? 11.958 -95.467 35.186 1.00 26.68 218 MET A N 1
ATOM 3094 C CA . MET A 1 238 ? 10.572 -95.095 34.984 1.00 26.57 218 MET A CA 1
ATOM 3095 C C . MET A 1 238 ? 9.656 -96.212 35.480 1.00 25.41 218 MET A C 1
ATOM 3096 O O . MET A 1 238 ? 10.056 -97.368 35.598 1.00 28.79 218 MET A O 1
ATOM 3110 N N . GLU A 1 239 ? 8.415 -95.848 35.776 1.00 32.02 219 GLU A N 1
ATOM 3111 C CA . GLU A 1 239 ? 7.449 -96.814 36.272 1.00 36.83 219 GLU A CA 1
ATOM 3112 C C . GLU A 1 239 ? 6.819 -97.597 35.123 1.00 34.38 219 GLU A C 1
ATOM 3113 O O . GLU A 1 239 ? 6.654 -97.086 34.012 1.00 33.39 219 GLU A O 1
ATOM 3125 N N . TYR A 1 240 ? 6.482 -98.856 35.395 1.00 32.27 220 TYR A N 1
ATOM 3126 C CA . TYR A 1 240 ? 5.648 -99.642 34.491 1.00 27.53 220 TYR A CA 1
ATOM 3127 C C . TYR A 1 240 ? 4.205 -99.448 34.929 1.00 28.61 220 TYR A C 1
ATOM 3128 O O . TYR A 1 240 ? 3.791 -99.968 35.969 1.00 35.62 220 TYR A O 1
ATOM 3146 N N . ASP A 1 241 ? 3.461 -98.668 34.154 1.00 27.19 221 ASP A N 1
ATOM 3147 C CA . ASP A 1 241 ? 2.096 -98.259 34.465 1.00 30.19 221 ASP A CA 1
ATOM 3148 C C . ASP A 1 241 ? 1.182 -98.945 33.454 1.00 29.85 221 ASP A C 1
ATOM 3149 O O . ASP A 1 241 ? 1.178 -98.593 32.271 1.00 25.35 221 ASP A O 1
ATOM 3158 N N . GLU A 1 242 ? 0.418 -99.937 33.916 1.00 30.78 222 GLU A N 1
ATOM 3159 C CA . GLU A 1 242 ? -0.468 -100.663 33.011 1.00 26.74 222 GLU A CA 1
ATOM 3160 C C . GLU A 1 242 ? -1.539 -99.770 32.405 1.00 21.81 222 GLU A C 1
ATOM 3161 O O . GLU A 1 242 ? -2.152 -100.149 31.401 1.00 23.59 222 GLU A O 1
ATOM 3173 N N . THR A 1 243 ? -1.780 -98.589 32.973 1.00 22.41 223 THR A N 1
ATOM 3174 C CA . THR A 1 243 ? -2.691 -97.649 32.341 1.00 21.35 223 THR A CA 1
ATOM 3175 C C . THR A 1 243 ? -2.253 -97.329 30.922 1.00 22.22 223 THR A C 1
ATOM 3176 O O . THR A 1 243 ? -3.093 -97.055 30.058 1.00 22.96 223 THR A O 1
ATOM 3187 N N . LEU A 1 244 ? -0.948 -97.353 30.673 1.00 23.25 224 LEU A N 1
ATOM 3188 C CA . LEU A 1 244 ? -0.394 -96.975 29.381 1.00 17.57 224 LEU A CA 1
ATOM 3189 C C . LEU A 1 244 ? -0.182 -98.166 28.471 1.00 17.22 224 LEU A C 1
ATOM 3190 O O . LEU A 1 244 ? 0.465 -98.020 27.428 1.00 16.29 224 LEU A O 1
ATOM 3206 N N . VAL A 1 245 ? -0.704 -99.334 28.842 1.00 17.67 225 VAL A N 1
ATOM 3207 C CA . VAL A 1 245 ? -0.565 -100.561 28.064 1.00 18.31 225 VAL A CA 1
ATOM 3208 C C . VAL A 1 245 ? -1.937 -100.901 27.515 1.00 17.96 225 VAL A C 1
ATOM 3209 O O . VAL A 1 245 ? -2.902 -101.061 28.275 1.00 18.25 225 VAL A O 1
ATOM 3222 N N . SER A 1 246 ? -2.039 -100.955 26.198 1.00 16.95 226 SER A N 1
ATOM 3223 C CA . SER A 1 246 ? -3.242 -101.396 25.519 1.00 15.08 226 SER A CA 1
ATOM 3224 C C . SER A 1 246 ? -2.829 -102.573 24.651 1.00 18.45 226 SER A C 1
ATOM 3225 O O . SER A 1 246 ? -1.642 -102.752 24.373 1.00 18.28 226 SER A O 1
ATOM 3233 N N . TYR A 1 247 ? -3.797 -103.420 24.290 1.00 16.75 227 TYR A N 1
ATOM 3234 C CA . TYR A 1 247 ? -3.511 -104.632 23.533 1.00 13.91 227 TYR A CA 1
ATOM 3235 C C . TYR A 1 247 ? -4.288 -104.655 22.232 1.00 15.73 227 TYR A C 1
ATOM 3236 O O . TYR A 1 247 ? -5.469 -104.319 22.198 1.00 18.26 227 TYR A O 1
ATOM 3254 N N . GLY A 1 248 ? -3.604 -105.063 21.160 1.00 13.32 228 GLY A N 1
ATOM 3255 C CA . GLY A 1 248 ? -4.247 -105.378 19.906 1.00 15.49 228 GLY A CA 1
ATOM 3256 C C . GLY A 1 248 ? -3.942 -106.803 19.477 1.00 13.33 228 GLY A C 1
ATOM 3257 O O . GLY A 1 248 ? -3.474 -107.624 20.274 1.00 15.88 228 GLY A O 1
ATOM 3261 N N . ASP A 1 249 ? -4.200 -107.112 18.213 1.00 14.48 229 ASP A N 1
ATOM 3262 C CA . ASP A 1 249 ? -3.993 -108.465 17.705 1.00 15.00 229 ASP A CA 1
ATOM 3263 C C . ASP A 1 249 ? -3.201 -108.441 16.406 1.00 16.63 229 ASP A C 1
ATOM 3264 O O . ASP A 1 249 ? -3.274 -109.382 15.619 1.00 15.11 229 ASP A O 1
ATOM 3273 N N . PHE A 1 250 ? -2.442 -107.382 16.201 1.00 12.32 230 PHE A N 1
ATOM 3274 C CA . PHE A 1 250 ? -1.586 -107.077 15.067 1.00 13.16 230 PHE A CA 1
ATOM 3275 C C . PHE A 1 250 ? -2.375 -106.556 13.858 1.00 16.21 230 PHE A C 1
ATOM 3276 O O . PHE A 1 250 ? -1.738 -106.122 12.874 1.00 18.74 230 PHE A O 1
ATOM 3293 N N . THR A 1 251 ? -3.703 -106.502 13.904 1.00 15.68 231 THR A N 1
ATOM 3294 C CA . THR A 1 251 ? -4.458 -105.900 12.811 1.00 15.22 231 THR A CA 1
ATOM 3295 C C . THR A 1 251 ? -4.552 -104.392 12.992 1.00 13.70 231 THR A C 1
ATOM 3296 O O . THR A 1 251 ? -4.472 -103.863 14.104 1.00 14.13 231 THR A O 1
ATOM 3307 N N . TYR A 1 252 ? -4.762 -103.712 11.862 1.00 14.38 232 TYR A N 1
ATOM 3308 C CA . TYR A 1 252 ? -4.991 -102.271 11.862 1.00 13.22 232 TYR A CA 1
ATOM 3309 C C . TYR A 1 252 ? -6.164 -101.899 12.753 1.00 15.67 232 TYR A C 1
ATOM 3310 O O . TYR A 1 252 ? -6.063 -100.993 13.589 1.00 14.79 232 TYR A O 1
ATOM 3328 N N . ASP A 1 253 ? -7.291 -102.603 12.602 1.00 15.41 233 ASP A N 1
ATOM 3329 C CA . ASP A 1 253 ? -8.481 -102.229 13.360 1.00 15.71 233 ASP A CA 1
ATOM 3330 C C . ASP A 1 253 ? -8.219 -102.300 14.853 1.00 14.20 233 ASP A C 1
ATOM 3331 O O . ASP A 1 253 ? -8.725 -101.472 15.611 1.00 14.78 233 ASP A O 1
ATOM 3340 N N . SER A 1 254 ? -7.466 -103.311 15.307 1.00 14.45 234 SER A N 1
ATOM 3341 C CA . SER A 1 254 ? -7.170 -103.422 16.730 1.00 14.39 234 SER A CA 1
ATOM 3342 C C . SER A 1 254 ? -6.313 -102.257 17.202 1.00 14.04 234 SER A C 1
ATOM 3343 O O . SER A 1 254 ? -6.451 -101.822 18.348 1.00 14.56 234 SER A O 1
ATOM 3351 N N . GLY A 1 255 ? -5.430 -101.747 16.337 1.00 12.95 235 GLY A N 1
ATOM 3352 C CA . GLY A 1 255 ? -4.626 -100.587 16.699 1.00 12.75 235 GLY A CA 1
ATOM 3353 C C . GLY A 1 255 ? -5.481 -99.347 16.848 1.00 13.82 235 GLY A C 1
ATOM 3354 O O . GLY A 1 255 ? -5.229 -98.501 17.713 1.00 15.76 235 GLY A O 1
ATOM 3358 N N . VAL A 1 256 ? -6.489 -99.208 15.990 1.00 13.71 236 VAL A N 1
ATOM 3359 C CA . VAL A 1 256 ? -7.394 -98.067 16.105 1.00 13.02 236 VAL A CA 1
ATOM 3360 C C . VAL A 1 256 ? -8.064 -98.078 17.474 1.00 15.39 236 VAL A C 1
ATOM 3361 O O . VAL A 1 256 ? -8.049 -97.085 18.214 1.00 15.72 236 VAL A O 1
ATOM 3374 N N . ALA A 1 257 ? -8.648 -99.212 17.848 1.00 16.13 237 ALA A N 1
ATOM 3375 C CA . ALA A 1 257 ? -9.338 -99.276 19.127 1.00 16.98 237 ALA A CA 1
ATOM 3376 C C . ALA A 1 257 ? -8.383 -99.015 20.286 1.00 16.32 237 ALA A C 1
ATOM 3377 O O . ALA A 1 257 ? -8.729 -98.301 21.245 1.00 15.47 237 ALA A O 1
ATOM 3384 N N . ALA A 1 258 ? -7.160 -99.539 20.191 1.00 15.48 238 ALA A N 1
ATOM 3385 C CA . ALA A 1 258 ? -6.204 -99.403 21.283 1.00 14.49 238 ALA A CA 1
ATOM 3386 C C . ALA A 1 258 ? -5.751 -97.955 21.445 1.00 14.81 238 ALA A C 1
ATOM 3387 O O . ALA A 1 258 ? -5.652 -97.455 22.573 1.00 16.90 238 ALA A O 1
ATOM 3394 N N . MET A 1 259 ? -5.456 -97.267 20.342 1.00 15.67 239 MET A N 1
ATOM 3395 C CA . MET A 1 259 ? -5.010 -95.883 20.472 1.00 14.38 239 MET A CA 1
ATOM 3396 C C . MET A 1 259 ? -6.119 -95.019 21.062 1.00 17.19 239 MET A C 1
ATOM 3397 O O . MET A 1 259 ? -5.858 -94.152 21.906 1.00 15.81 239 MET A O 1
ATOM 3411 N N . ARG A 1 260 ? -7.362 -95.249 20.632 1.00 15.91 240 ARG A N 1
ATOM 3412 C CA . ARG A 1 260 ? -8.482 -94.484 21.170 1.00 17.63 240 ARG A CA 1
ATOM 3413 C C . ARG A 1 260 ? -8.608 -94.697 22.670 1.00 19.28 240 ARG A C 1
ATOM 3414 O O . ARG A 1 260 ? -8.878 -93.753 23.425 1.00 20.75 240 ARG A O 1
ATOM 3435 N N . GLU A 1 261 ? -8.419 -95.936 23.123 1.00 16.51 241 GLU A N 1
ATOM 3436 C CA . GLU A 1 261 ? -8.498 -96.234 24.543 1.00 18.29 241 GLU A CA 1
ATOM 3437 C C . GLU A 1 261 ? -7.357 -95.580 25.309 1.00 20.38 241 GLU A C 1
ATOM 3438 O O . GLU A 1 261 ? -7.560 -95.050 26.406 1.00 18.63 241 GLU A O 1
ATOM 3450 N N . LEU A 1 262 ? -6.149 -95.587 24.746 1.00 18.69 242 LEU A N 1
ATOM 3451 C CA . LEU A 1 262 ? -5.038 -94.948 25.433 1.00 14.45 242 LEU A CA 1
ATOM 3452 C C . LEU A 1 262 ? -5.302 -93.465 25.631 1.00 18.56 242 LEU A C 1
ATOM 3453 O O . LEU A 1 262 ? -4.971 -92.909 26.680 1.00 20.70 242 LEU A O 1
ATOM 3469 N N . LEU A 1 263 ? -5.862 -92.803 24.619 1.00 17.22 243 LEU A N 1
ATOM 3470 C CA . LEU A 1 263 ? -6.106 -91.369 24.737 1.00 18.79 243 LEU A CA 1
ATOM 3471 C C . LEU A 1 263 ? -7.179 -91.086 25.770 1.00 22.32 243 LEU A C 1
ATOM 3472 O O . LEU A 1 263 ? -7.134 -90.053 26.445 1.00 21.62 243 LEU A O 1
ATOM 3488 N N . ASP A 1 264 ? -8.147 -91.987 25.910 1.00 19.54 244 ASP A N 1
ATOM 3489 C CA . ASP A 1 264 ? -9.167 -91.806 26.933 1.00 19.91 244 ASP A CA 1
ATOM 3490 C C . ASP A 1 264 ? -8.582 -91.936 28.330 1.00 23.34 244 ASP A C 1
ATOM 3491 O O . ASP A 1 264 ? -8.921 -91.146 29.222 1.00 23.93 244 ASP A O 1
ATOM 3500 N N . ARG A 1 265 ? -7.719 -92.931 28.544 1.00 21.46 245 ARG A N 1
ATOM 3501 C CA . ARG A 1 265 ? -7.164 -93.200 29.864 1.00 22.25 245 ARG A CA 1
ATOM 3502 C C . ARG A 1 265 ? -6.082 -92.198 30.228 1.00 29.01 245 ARG A C 1
ATOM 3503 O O . ARG A 1 265 ? -5.961 -91.806 31.395 1.00 27.39 245 ARG A O 1
ATOM 3524 N N . ALA A 1 266 ? -5.301 -91.777 29.242 1.00 23.28 246 ALA A N 1
ATOM 3525 C CA . ALA A 1 266 ? -4.108 -90.956 29.463 1.00 24.87 246 ALA A CA 1
ATOM 3526 C C . ALA A 1 266 ? -4.020 -89.917 28.361 1.00 26.14 246 ALA A C 1
ATOM 3527 O O . ALA A 1 266 ? -3.224 -90.045 27.419 1.00 26.09 246 ALA A O 1
ATOM 3534 N N . PRO A 1 267 ? -4.822 -88.851 28.449 1.00 24.63 247 PRO A N 1
ATOM 3535 C CA . PRO A 1 267 ? -4.773 -87.813 27.415 1.00 22.92 247 PRO A CA 1
ATOM 3536 C C . PRO A 1 267 ? -3.424 -87.124 27.331 1.00 19.47 247 PRO A C 1
ATOM 3537 O O . PRO A 1 267 ? -3.178 -86.440 26.336 1.00 23.69 247 PRO A O 1
ATOM 3548 N N . ASP A 1 268 ? -2.554 -87.299 28.330 1.00 23.65 248 ASP A N 1
ATOM 3549 C CA . ASP A 1 268 ? -1.241 -86.665 28.343 1.00 26.45 248 ASP A CA 1
ATOM 3550 C C . ASP A 1 268 ? -0.148 -87.588 27.813 1.00 25.42 248 ASP A C 1
ATOM 3551 O O . ASP A 1 268 ? 1.046 -87.308 27.993 1.00 23.65 248 ASP A O 1
ATOM 3560 N N . VAL A 1 269 ? -0.526 -88.693 27.171 1.00 21.13 249 VAL A N 1
ATOM 3561 C CA . VAL A 1 269 ? 0.476 -89.557 26.561 1.00 20.72 249 VAL A CA 1
ATOM 3562 C C . VAL A 1 269 ? 1.339 -88.743 25.609 1.00 18.46 249 VAL A C 1
ATOM 3563 O O . VAL A 1 269 ? 0.844 -87.896 24.851 1.00 20.37 249 VAL A O 1
ATOM 3576 N N . ASP A 1 270 ? 2.641 -88.984 25.638 1.00 18.75 250 ASP A N 1
ATOM 3577 C CA . ASP A 1 270 ? 3.518 -88.260 24.728 1.00 19.75 250 ASP A CA 1
ATOM 3578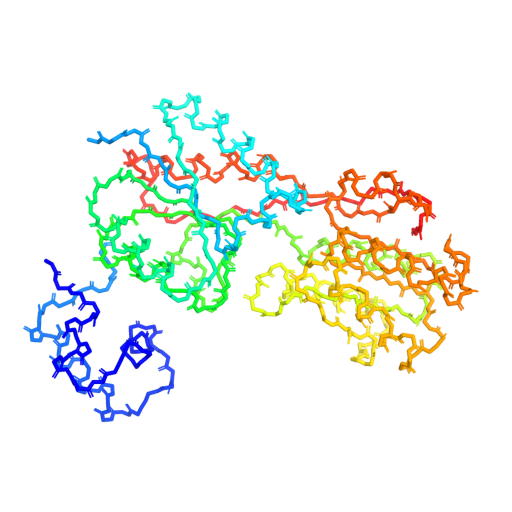 C C . ASP A 1 270 ? 4.295 -89.161 23.783 1.00 17.79 250 ASP A C 1
ATOM 3579 O O . ASP A 1 270 ? 5.044 -88.651 22.944 1.00 16.43 250 ASP A O 1
ATOM 3588 N N . ALA A 1 271 ? 4.107 -90.481 23.848 1.00 17.39 251 ALA A N 1
ATOM 3589 C CA . ALA A 1 271 ? 4.808 -91.369 22.937 1.00 14.17 251 ALA A CA 1
ATOM 3590 C C . ALA A 1 271 ? 4.087 -92.709 22.954 1.00 14.87 251 ALA A C 1
ATOM 3591 O O . ALA A 1 271 ? 3.497 -93.080 23.967 1.00 15.75 251 ALA A O 1
ATOM 3598 N N . VAL A 1 272 ? 4.154 -93.420 21.827 1.00 14.52 252 VAL A N 1
ATOM 3599 C CA . VAL A 1 272 ? 3.534 -94.737 21.672 1.00 12.93 252 VAL A CA 1
ATOM 3600 C C . VAL A 1 272 ? 4.490 -95.662 20.941 1.00 13.60 252 VAL A C 1
ATOM 3601 O O . VAL A 1 272 ? 4.926 -95.355 19.826 1.00 15.24 252 VAL A O 1
ATOM 3614 N N . PHE A 1 273 ? 4.776 -96.811 21.552 1.00 13.50 253 PHE A N 1
ATOM 3615 C CA . PHE A 1 273 ? 5.419 -97.933 20.874 1.00 12.95 253 PHE A CA 1
ATOM 3616 C C . PHE A 1 273 ? 4.313 -98.881 20.432 1.00 14.20 253 PHE A C 1
ATOM 3617 O O . PHE A 1 273 ? 3.660 -99.514 21.273 1.00 13.68 253 PHE A O 1
ATOM 3634 N N . ALA A 1 274 ? 4.076 -98.952 19.128 1.00 13.15 254 ALA A N 1
ATOM 3635 C CA . ALA A 1 274 ? 3.131 -99.912 18.561 1.00 13.78 254 ALA A CA 1
ATOM 3636 C C . ALA A 1 274 ? 3.883 -101.154 18.108 1.00 14.70 254 ALA A C 1
ATOM 3637 O O . ALA A 1 274 ? 4.871 -101.066 17.376 1.00 14.25 254 ALA A O 1
ATOM 3644 N N . ALA A 1 275 ? 3.414 -102.315 18.552 1.00 12.07 255 ALA A N 1
ATOM 3645 C CA . ALA A 1 275 ? 4.142 -103.558 18.335 1.00 11.48 255 ALA A CA 1
ATOM 3646 C C . ALA A 1 275 ? 3.998 -104.133 16.926 1.00 11.87 255 ALA A C 1
ATOM 3647 O O . ALA A 1 275 ? 4.514 -105.227 16.667 1.00 14.07 255 ALA A O 1
ATOM 3654 N N . SER A 1 276 ? 3.314 -103.446 16.015 1.00 13.47 256 SER A N 1
ATOM 3655 C CA . SER A 1 276 ? 3.477 -103.702 14.587 1.00 10.65 256 SER A CA 1
ATOM 3656 C C . SER A 1 276 ? 3.188 -102.427 13.810 1.00 12.53 256 SER A C 1
ATOM 3657 O O . SER A 1 276 ? 2.481 -101.534 14.284 1.00 11.98 256 SER A O 1
ATOM 3665 N N . ASP A 1 277 ? 3.729 -102.366 12.585 1.00 14.09 257 ASP A N 1
ATOM 3666 C CA . ASP A 1 277 ? 3.536 -101.188 11.746 1.00 12.23 257 ASP A CA 1
ATOM 3667 C C . ASP A 1 277 ? 2.063 -100.902 11.499 1.00 14.56 257 ASP A C 1
ATOM 3668 O O . ASP A 1 277 ? 1.643 -99.740 11.522 1.00 14.56 257 ASP A O 1
ATOM 3677 N N . LEU A 1 278 ? 1.252 -101.937 11.257 1.00 13.86 258 LEU A N 1
ATOM 3678 C CA . LEU A 1 278 ? -0.161 -101.696 10.986 1.00 14.40 258 LEU A CA 1
ATOM 3679 C C . LEU A 1 278 ? -0.851 -101.091 12.200 1.00 14.07 258 LEU A C 1
ATOM 3680 O O . LEU A 1 278 ? -1.709 -100.212 12.062 1.00 15.21 258 LEU A O 1
ATOM 3696 N N . MET A 1 279 ? -0.501 -101.556 13.405 1.00 14.36 259 MET A N 1
ATOM 3697 C CA . MET A 1 279 ? -1.072 -100.943 14.595 1.00 12.37 259 MET A CA 1
ATOM 3698 C C . MET A 1 279 ? -0.512 -99.534 14.797 1.00 14.31 259 MET A C 1
ATOM 3699 O O . MET A 1 279 ? -1.220 -98.660 15.293 1.00 14.74 259 MET A O 1
ATOM 3713 N N . GLY A 1 280 ? 0.726 -99.297 14.370 1.00 15.22 260 GLY A N 1
ATOM 3714 C CA . GLY A 1 280 ? 1.294 -97.950 14.433 1.00 13.52 260 GLY A CA 1
ATOM 3715 C C . GLY A 1 280 ? 0.659 -96.996 13.442 1.00 13.74 260 GLY A C 1
ATOM 3716 O O . GLY A 1 280 ? 0.461 -95.808 13.752 1.00 14.15 260 GLY A O 1
ATOM 3720 N N . LEU A 1 281 ? 0.312 -97.498 12.249 1.00 14.96 261 LEU A N 1
ATOM 3721 C CA . LEU A 1 281 ? -0.405 -96.684 11.274 1.00 16.54 261 LEU A CA 1
ATOM 3722 C C . LEU A 1 281 ? -1.764 -96.267 11.811 1.00 15.46 261 LEU A C 1
ATOM 3723 O O . LEU A 1 281 ? -2.171 -95.103 11.693 1.00 16.49 261 LEU A O 1
ATOM 3739 N N . ALA A 1 282 ? -2.479 -97.205 12.422 1.00 13.97 262 ALA A N 1
ATOM 3740 C CA . ALA A 1 282 ? -3.721 -96.871 13.099 1.00 14.27 262 ALA A CA 1
ATOM 3741 C C . ALA A 1 282 ? -3.502 -95.799 14.158 1.00 15.15 262 ALA A C 1
ATOM 3742 O O . ALA A 1 282 ? -4.290 -94.851 14.269 1.00 15.64 262 ALA A O 1
ATOM 3749 N N . ALA A 1 283 ? -2.441 -95.930 14.949 1.00 15.56 263 ALA A N 1
ATOM 3750 C CA . ALA A 1 283 ? -2.180 -94.944 15.982 1.00 16.59 263 ALA A CA 1
ATOM 3751 C C . ALA A 1 283 ? -1.960 -93.572 15.372 1.00 15.26 263 ALA A C 1
ATOM 3752 O O . ALA A 1 283 ? -2.515 -92.582 15.860 1.00 16.35 263 ALA A O 1
ATOM 3759 N N . LEU A 1 284 ? -1.172 -93.489 14.299 1.00 16.62 264 LEU A N 1
ATOM 3760 C CA . LEU A 1 284 ? -0.946 -92.191 13.657 1.00 15.82 264 LEU A CA 1
ATOM 3761 C C . LEU A 1 284 ? -2.258 -91.546 13.242 1.00 19.61 264 LEU A C 1
ATOM 3762 O O . LEU A 1 284 ? -2.452 -90.336 13.420 1.00 19.03 264 LEU A O 1
ATOM 3778 N N . ARG A 1 285 ? -3.164 -92.331 12.665 1.00 18.36 265 ARG A N 1
ATOM 3779 C CA . ARG A 1 285 ? -4.415 -91.768 12.176 1.00 18.30 265 ARG A CA 1
ATOM 3780 C C . ARG A 1 285 ? -5.335 -91.364 13.319 1.00 17.96 265 ARG A C 1
ATOM 3781 O O . ARG A 1 285 ? -5.987 -90.316 13.243 1.00 18.87 265 ARG A O 1
ATOM 3802 N N . VAL A 1 286 ? -5.379 -92.152 14.399 1.00 17.76 266 VAL A N 1
ATOM 3803 C CA . VAL A 1 286 ? -6.178 -91.777 15.562 1.00 18.61 266 VAL A CA 1
ATOM 3804 C C . VAL A 1 286 ? -5.602 -90.527 16.214 1.00 19.50 266 VAL A C 1
ATOM 3805 O O . VAL A 1 286 ? -6.344 -89.610 16.588 1.00 19.06 266 VAL A O 1
ATOM 3818 N N . LEU A 1 287 ? -4.273 -90.453 16.326 1.00 18.20 267 LEU A N 1
ATOM 3819 C CA . LEU A 1 287 ? -3.637 -89.283 16.920 1.00 21.18 267 LEU A CA 1
ATOM 3820 C C . LEU A 1 287 ? -3.979 -88.027 16.130 1.00 23.60 267 LEU A C 1
ATOM 3821 O O . LEU A 1 287 ? -4.378 -87.002 16.703 1.00 21.72 267 LEU A O 1
ATOM 3837 N N . ARG A 1 288 ? -3.868 -88.106 14.808 1.00 21.02 268 ARG A N 1
ATOM 3838 C CA . ARG A 1 288 ? -4.154 -86.948 13.970 1.00 24.80 268 ARG A CA 1
ATOM 3839 C C . ARG A 1 288 ? -5.620 -86.559 14.082 1.00 25.04 268 ARG A C 1
ATOM 3840 O O . ARG A 1 288 ? -5.950 -85.370 14.198 1.00 24.63 268 ARG A O 1
ATOM 3861 N N . ALA A 1 289 ? -6.515 -87.549 14.069 1.00 23.32 269 ALA A N 1
ATOM 3862 C CA . ALA A 1 289 ? -7.938 -87.264 14.194 1.00 22.34 269 ALA A CA 1
ATOM 3863 C C . ALA A 1 289 ? -8.254 -86.588 15.517 1.00 25.27 269 ALA A C 1
ATOM 3864 O O . ALA A 1 289 ? -9.177 -85.766 15.585 1.00 28.99 269 ALA A O 1
ATOM 3871 N N . SER A 1 290 ? -7.489 -86.888 16.567 1.00 24.03 270 SER A N 1
ATOM 3872 C CA . SER A 1 290 ? -7.729 -86.294 17.873 1.00 24.73 270 SER A CA 1
ATOM 3873 C C . SER A 1 290 ? -7.113 -84.907 18.010 1.00 24.98 270 SER A C 1
ATOM 3874 O O . SER A 1 290 ? -7.272 -84.290 19.066 1.00 27.05 270 SER A O 1
ATOM 3882 N N . GLY A 1 291 ? -6.421 -84.421 16.988 1.00 24.52 271 GLY A N 1
ATOM 3883 C CA . GLY A 1 291 ? -5.785 -83.115 17.044 1.00 26.10 271 GLY A CA 1
ATOM 3884 C C . GLY A 1 291 ? -4.400 -83.098 17.644 1.00 28.42 271 GLY A C 1
ATOM 3885 O O . GLY A 1 291 ? -3.951 -82.039 18.096 1.00 30.24 271 GLY A O 1
ATOM 3889 N N . ARG A 1 292 ? -3.701 -84.228 17.667 1.00 21.03 272 ARG A N 1
ATOM 3890 C CA . ARG A 1 292 ? -2.341 -84.288 18.186 1.00 24.15 272 ARG A CA 1
ATOM 3891 C C . ARG A 1 292 ? -1.350 -84.377 17.031 1.00 24.72 272 ARG A C 1
ATOM 3892 O O . ARG A 1 292 ? -1.556 -85.140 16.082 1.00 26.73 272 ARG A O 1
ATOM 3913 N N . ARG A 1 293 ? -0.283 -83.591 17.116 1.00 20.20 273 ARG A N 1
ATOM 3914 C CA . ARG A 1 293 ? 0.778 -83.616 16.122 1.00 21.67 273 ARG A CA 1
ATOM 3915 C C . ARG A 1 293 ? 1.702 -84.792 16.389 1.00 18.51 273 ARG A C 1
ATOM 3916 O O . ARG A 1 293 ? 2.033 -85.086 17.543 1.00 18.49 273 ARG A O 1
ATOM 3937 N N . VAL A 1 294 ? 2.144 -85.444 15.320 1.00 17.58 274 VAL A N 1
ATOM 3938 C CA . VAL A 1 294 ? 3.172 -86.472 15.396 1.00 17.30 274 VAL A CA 1
ATOM 3939 C C . VAL A 1 294 ? 4.354 -85.966 14.582 1.00 17.08 274 VAL A C 1
ATOM 3940 O O . VAL A 1 294 ? 4.198 -85.699 13.392 1.00 20.90 274 VAL A O 1
ATOM 3953 N N . PRO A 1 295 ? 5.561 -85.845 15.158 1.00 17.22 275 PRO A N 1
ATOM 3954 C CA . PRO A 1 295 ? 5.998 -86.247 16.500 1.00 18.93 275 PRO A CA 1
ATOM 3955 C C . PRO A 1 295 ? 5.898 -85.197 17.603 1.00 19.85 275 PRO A C 1
ATOM 3956 O O . PRO A 1 295 ? 6.314 -85.514 18.730 1.00 18.40 275 PRO A O 1
ATOM 3967 N N . GLU A 1 296 ? 5.387 -83.996 17.300 1.00 22.21 276 GLU A N 1
ATOM 3968 C CA . GLU A 1 296 ? 5.551 -82.869 18.224 1.00 25.10 276 GLU A CA 1
ATOM 3969 C C . GLU A 1 296 ? 4.773 -83.057 19.519 1.00 23.95 276 GLU A C 1
ATOM 3970 O O . GLU A 1 296 ? 5.276 -82.723 20.599 1.00 27.12 276 GLU A O 1
ATOM 3982 N N . ASP A 1 297 ? 3.553 -83.584 19.438 1.00 21.16 277 ASP A N 1
ATOM 3983 C CA . ASP A 1 297 ? 2.785 -83.903 20.639 1.00 21.04 277 ASP A CA 1
ATOM 3984 C C . ASP A 1 297 ? 2.984 -85.345 21.093 1.00 19.55 277 ASP A C 1
ATOM 3985 O O . ASP A 1 297 ? 3.166 -85.603 22.288 1.00 21.58 277 ASP A O 1
ATOM 3994 N N . VAL A 1 298 ? 2.937 -86.290 20.157 1.00 20.35 278 VAL A N 1
ATOM 3995 C CA . VAL A 1 298 ? 3.096 -87.712 20.447 1.00 17.21 278 VAL A CA 1
ATOM 3996 C C . VAL A 1 298 ? 4.042 -88.310 19.414 1.00 13.67 278 VAL A C 1
ATOM 3997 O O . VAL A 1 298 ? 3.796 -88.188 18.206 1.00 18.07 278 VAL A O 1
ATOM 4010 N N . ALA A 1 299 ? 5.106 -88.954 19.883 1.00 15.47 279 ALA A N 1
ATOM 4011 C CA . ALA A 1 299 ? 6.033 -89.675 19.017 1.00 14.53 279 ALA A CA 1
ATOM 4012 C C . ALA A 1 299 ? 5.585 -91.126 18.904 1.00 14.49 279 ALA A C 1
ATOM 4013 O O . ALA A 1 299 ? 4.966 -91.669 19.826 1.00 16.08 279 ALA A O 1
ATOM 4020 N N . VAL A 1 300 ? 5.874 -91.738 17.759 1.00 13.51 280 VAL A N 1
ATOM 4021 C CA . VAL A 1 300 ? 5.420 -93.101 17.474 1.00 14.43 280 VAL A CA 1
ATOM 4022 C C . VAL A 1 300 ? 6.564 -93.930 16.899 1.00 15.29 280 VAL A C 1
ATOM 4023 O O . VAL A 1 300 ? 7.286 -93.493 15.997 1.00 14.06 280 VAL A O 1
ATOM 4036 N N . VAL A 1 301 ? 6.707 -95.152 17.397 1.00 15.17 281 VAL A N 1
ATOM 4037 C CA . VAL A 1 301 ? 7.635 -96.129 16.834 1.00 12.46 281 VAL A CA 1
ATOM 4038 C C . VAL A 1 301 ? 6.836 -97.397 16.594 1.00 12.93 281 VAL A C 1
ATOM 4039 O O . VAL A 1 301 ? 6.076 -97.817 17.475 1.00 15.01 281 VAL A O 1
ATOM 4052 N N . GLY A 1 302 ? 7.015 -97.997 15.409 1.00 13.40 282 GLY A N 1
ATOM 4053 C CA . GLY A 1 302 ? 6.383 -99.245 15.046 1.00 13.60 282 GLY A CA 1
ATOM 4054 C C . GLY A 1 302 ? 7.353 -100.412 15.036 1.00 12.57 282 GLY A C 1
ATOM 4055 O O . GLY A 1 302 ? 8.410 -100.387 15.678 1.00 13.03 282 GLY A O 1
ATOM 4059 N N . TYR A 1 303 ? 6.972 -101.477 14.310 1.00 13.87 283 TYR A N 1
ATOM 4060 C CA . TYR A 1 303 ? 7.737 -102.723 14.292 1.00 13.04 283 TYR A CA 1
ATOM 4061 C C . TYR A 1 303 ? 7.390 -103.458 13.004 1.00 15.22 283 TYR A C 1
ATOM 4062 O O . TYR A 1 303 ? 6.211 -103.694 12.747 1.00 15.35 283 TYR A O 1
ATOM 4080 N N . ASP A 1 304 ? 8.408 -103.781 12.202 1.00 14.21 284 ASP A N 1
ATOM 4081 C CA . ASP A 1 304 ? 8.320 -104.483 10.914 1.00 15.30 284 ASP A CA 1
ATOM 4082 C C . ASP A 1 304 ? 9.165 -103.765 9.863 1.00 14.78 284 ASP A C 1
ATOM 4083 O O . ASP A 1 304 ? 9.588 -104.387 8.885 1.00 17.05 284 ASP A O 1
ATOM 4092 N N . ASP A 1 305 ? 9.413 -102.474 10.055 1.00 14.96 285 ASP A N 1
ATOM 4093 C CA . ASP A 1 305 ? 10.132 -101.623 9.083 1.00 15.57 285 ASP A CA 1
ATOM 4094 C C . ASP A 1 305 ? 9.705 -101.955 7.653 1.00 15.84 285 ASP A C 1
ATOM 4095 O O . ASP A 1 305 ? 10.511 -102.248 6.762 1.00 17.01 285 ASP A O 1
ATOM 4104 N N . SER A 1 306 ? 8.402 -101.864 7.451 1.00 15.32 286 SER A N 1
ATOM 4105 C CA . SER A 1 306 ? 7.730 -102.299 6.241 1.00 15.58 286 SER A CA 1
ATOM 4106 C C . SER A 1 306 ? 7.357 -101.099 5.376 1.00 17.26 286 SER A C 1
ATOM 4107 O O . SER A 1 306 ? 7.539 -99.936 5.758 1.00 16.28 286 SER A O 1
ATOM 4115 N N . THR A 1 307 ? 6.795 -101.380 4.193 1.00 18.00 287 THR A N 1
ATOM 4116 C CA . THR A 1 307 ? 6.241 -100.296 3.388 1.00 19.52 287 THR A CA 1
ATOM 4117 C C . THR A 1 307 ? 5.124 -99.551 4.107 1.00 20.66 287 THR A C 1
ATOM 4118 O O . THR A 1 307 ? 4.884 -98.385 3.801 1.00 20.38 287 THR A O 1
ATOM 4129 N N . VAL A 1 308 ? 4.438 -100.184 5.068 1.00 16.68 288 VAL A N 1
ATOM 4130 C CA . VAL A 1 308 ? 3.459 -99.469 5.874 1.00 17.47 288 VAL A CA 1
ATOM 4131 C C . VAL A 1 308 ? 4.122 -98.288 6.582 1.00 19.11 288 VAL A C 1
ATOM 4132 O O . VAL A 1 308 ? 3.578 -97.176 6.616 1.00 18.80 288 VAL A O 1
ATOM 4145 N N . ALA A 1 309 ? 5.279 -98.533 7.199 1.00 15.67 289 ALA A N 1
ATOM 4146 C CA . ALA A 1 309 ? 6.030 -97.467 7.862 1.00 14.70 289 ALA A CA 1
ATOM 4147 C C . ALA A 1 309 ? 6.588 -96.474 6.855 1.00 16.96 289 ALA A C 1
ATOM 4148 O O . ALA A 1 309 ? 6.533 -95.262 7.091 1.00 19.01 289 ALA A O 1
ATOM 4155 N N . GLU A 1 310 ? 7.155 -96.963 5.749 1.00 18.32 290 GLU A N 1
ATOM 4156 C CA . GLU A 1 310 ? 7.802 -96.056 4.796 1.00 20.75 290 GLU A CA 1
ATOM 4157 C C . GLU A 1 310 ? 6.831 -95.012 4.280 1.00 24.24 290 GLU A C 1
ATOM 4158 O O . GLU A 1 310 ? 7.211 -93.851 4.080 1.00 26.84 290 GLU A O 1
ATOM 4170 N N . HIS A 1 311 ? 5.590 -95.412 4.012 1.00 21.89 291 HIS A N 1
ATOM 4171 C CA . HIS A 1 311 ? 4.628 -94.569 3.322 1.00 28.62 291 HIS A CA 1
ATOM 4172 C C . HIS A 1 311 ? 3.655 -93.890 4.261 1.00 27.02 291 HIS A C 1
ATOM 4173 O O . HIS A 1 311 ? 2.726 -93.224 3.796 1.00 29.96 291 HIS A O 1
ATOM 4187 N N . ALA A 1 312 ? 3.831 -94.050 5.571 1.00 23.08 292 ALA A N 1
ATOM 4188 C CA . ALA A 1 312 ? 2.988 -93.364 6.519 1.00 21.52 292 ALA A CA 1
ATOM 4189 C C . ALA A 1 312 ? 3.256 -91.865 6.465 1.00 21.83 292 ALA A C 1
ATOM 4190 O O . ALA A 1 312 ? 4.288 -91.410 5.961 1.00 26.21 292 ALA A O 1
ATOM 4197 N N . GLU A 1 313 ? 2.304 -91.118 7.007 1.00 28.40 293 GLU A N 1
ATOM 4198 C CA . GLU A 1 313 ? 2.346 -89.663 7.107 1.00 31.99 293 GLU A CA 1
ATOM 4199 C C . GLU A 1 313 ? 2.233 -89.303 8.579 1.00 23.39 293 GLU A C 1
ATOM 4200 O O . GLU A 1 313 ? 1.133 -89.379 9.153 1.00 30.93 293 GLU A O 1
ATOM 4212 N N . PRO A 1 314 ? 3.329 -88.922 9.253 1.00 22.58 294 PRO A N 1
ATOM 4213 C CA . PRO A 1 314 ? 4.704 -88.842 8.771 1.00 20.02 294 PRO A CA 1
ATOM 4214 C C . PRO A 1 314 ? 5.342 -90.230 8.663 1.00 20.67 294 PRO A C 1
ATOM 4215 O O . PRO A 1 314 ? 4.850 -91.147 9.337 1.00 19.56 294 PRO A O 1
ATOM 4226 N N . PRO A 1 315 ? 6.407 -90.372 7.880 1.00 21.86 295 PRO A N 1
ATOM 4227 C CA . PRO A 1 315 ? 7.075 -91.674 7.784 1.00 20.11 295 PRO A CA 1
ATOM 4228 C C . PRO A 1 315 ? 7.450 -92.198 9.166 1.00 18.68 295 PRO A C 1
ATOM 4229 O O . PRO A 1 315 ? 7.856 -91.444 10.048 1.00 16.33 295 PRO A O 1
ATOM 4240 N N . MET A 1 316 ? 7.268 -93.510 9.365 1.00 16.46 296 MET A N 1
ATOM 4241 C CA . MET A 1 316 ? 7.246 -94.092 10.702 1.00 15.91 296 MET A CA 1
ATOM 4242 C C . MET A 1 316 ? 8.582 -94.725 11.064 1.00 14.05 296 MET A C 1
ATOM 4243 O O . MET A 1 316 ? 9.062 -95.629 10.380 1.00 14.73 296 MET A O 1
ATOM 4257 N N . THR A 1 317 ? 9.169 -94.270 12.160 1.00 13.79 297 THR A N 1
ATOM 4258 C CA . THR A 1 317 ? 10.255 -94.995 12.782 1.00 12.31 297 THR A CA 1
ATOM 4259 C C . THR A 1 317 ? 9.760 -96.383 13.179 1.00 11.13 297 THR A C 1
ATOM 4260 O O . THR A 1 317 ? 8.651 -96.528 13.700 1.00 14.47 297 THR A O 1
ATOM 4271 N N . SER A 1 318 ? 10.582 -97.388 12.937 1.00 12.14 298 SER A N 1
ATOM 4272 C CA . SER A 1 318 ? 10.142 -98.774 13.086 1.00 12.65 298 SER A CA 1
ATOM 4273 C C . SER A 1 318 ? 11.322 -99.701 13.323 1.00 13.94 298 SER A C 1
ATOM 4274 O O . SER A 1 318 ? 12.391 -99.538 12.726 1.00 14.10 298 SER A O 1
ATOM 4282 N N . VAL A 1 319 ? 11.100 -100.721 14.154 1.00 14.06 299 VAL A N 1
ATOM 4283 C CA . VAL A 1 319 ? 12.110 -101.748 14.365 1.00 14.40 299 VAL A CA 1
ATOM 4284 C C . VAL A 1 319 ? 12.156 -102.669 13.155 1.00 17.38 299 VAL A C 1
ATOM 4285 O O . VAL A 1 319 ? 11.130 -103.205 12.709 1.00 13.93 299 VAL A O 1
ATOM 4298 N N . ASN A 1 320 ? 13.348 -102.848 12.612 1.00 13.60 300 ASN A N 1
ATOM 4299 C CA . ASN A 1 320 ? 13.568 -103.757 11.494 1.00 14.39 300 ASN A CA 1
ATOM 4300 C C . ASN A 1 320 ? 13.934 -105.140 12.015 1.00 16.54 300 ASN A C 1
ATOM 4301 O O . ASN A 1 320 ? 14.897 -105.293 12.777 1.00 15.63 300 ASN A O 1
ATOM 4312 N N . GLN A 1 321 ? 13.150 -106.157 11.622 1.00 15.08 301 GLN A N 1
ATOM 4313 C CA . GLN A 1 321 ? 13.567 -107.521 11.903 1.00 16.53 301 GLN A CA 1
ATOM 4314 C C . GLN A 1 321 ? 13.872 -108.253 10.594 1.00 15.28 301 GLN A C 1
ATOM 4315 O O . GLN A 1 321 ? 13.242 -107.989 9.559 1.00 15.73 301 GLN A O 1
ATOM 4329 N N . PRO A 1 322 ? 14.854 -109.151 10.603 1.00 14.32 302 PRO A N 1
ATOM 4330 C CA . PRO A 1 322 ? 15.336 -109.788 9.359 1.00 14.51 302 PRO A CA 1
ATOM 4331 C C . PRO A 1 322 ? 14.438 -110.939 8.918 1.00 14.76 302 PRO A C 1
ATOM 4332 O O . PRO A 1 322 ? 14.789 -112.115 9.027 1.00 15.20 302 PRO A O 1
ATOM 4343 N N . THR A 1 323 ? 13.281 -110.585 8.337 1.00 16.26 303 THR A N 1
ATOM 4344 C CA . THR A 1 323 ? 12.259 -111.597 8.056 1.00 16.25 303 THR A CA 1
ATOM 4345 C C . THR A 1 323 ? 12.703 -112.587 6.989 1.00 14.67 303 THR A C 1
ATOM 4346 O O . THR A 1 323 ? 12.447 -113.787 7.127 1.00 14.76 303 THR A O 1
ATOM 4357 N N . GLU A 1 324 ? 13.343 -112.124 5.914 1.00 13.66 304 GLU A N 1
ATOM 4358 C CA . GLU A 1 324 ? 13.799 -113.042 4.876 1.00 14.99 304 GLU A CA 1
ATOM 4359 C C . GLU A 1 324 ? 14.812 -114.032 5.431 1.00 15.68 304 GLU A C 1
ATOM 4360 O O . GLU A 1 324 ? 14.740 -115.230 5.151 1.00 14.77 304 GLU A O 1
ATOM 4372 N N . LEU A 1 325 ? 15.770 -113.547 6.226 1.00 13.78 305 LEU A N 1
ATOM 4373 C CA . LEU A 1 325 ? 16.742 -114.443 6.830 1.00 14.37 305 LEU A CA 1
ATOM 4374 C C . LEU A 1 325 ? 16.054 -115.435 7.747 1.00 14.03 305 LEU A C 1
ATOM 4375 O O . LEU A 1 325 ? 16.425 -116.610 7.794 1.00 14.61 305 LEU A O 1
ATOM 4391 N N . MET A 1 326 ? 15.074 -114.971 8.511 1.00 13.76 306 MET A N 1
ATOM 4392 C CA . MET A 1 326 ? 14.334 -115.878 9.371 1.00 12.78 306 MET A CA 1
ATOM 4393 C C . MET A 1 326 ? 13.726 -117.015 8.558 1.00 12.61 306 MET A C 1
ATOM 4394 O O . MET A 1 326 ? 13.809 -118.179 8.949 1.00 13.57 306 MET A O 1
ATOM 4408 N N . GLY A 1 327 ? 13.082 -116.692 7.441 1.00 12.17 307 GLY A N 1
ATOM 4409 C CA . GLY A 1 327 ? 12.510 -117.735 6.607 1.00 12.30 307 GLY A CA 1
ATOM 4410 C C . GLY A 1 327 ? 13.556 -118.678 6.051 1.00 13.22 307 GLY A C 1
ATOM 4411 O O . GLY A 1 327 ? 13.351 -119.895 6.017 1.00 14.36 307 GLY A O 1
ATOM 4415 N N . ARG A 1 328 ? 14.673 -118.128 5.569 1.00 13.71 308 ARG A N 1
ATOM 4416 C CA . ARG A 1 328 ? 15.748 -118.963 5.062 1.00 13.27 308 ARG A CA 1
ATOM 4417 C C . ARG A 1 328 ? 16.217 -119.935 6.129 1.00 11.65 308 ARG A C 1
ATOM 4418 O O . ARG A 1 328 ? 16.426 -121.124 5.854 1.00 13.47 308 ARG A O 1
ATOM 4439 N N . GLU A 1 329 ? 16.425 -119.438 7.345 1.00 14.49 309 GLU A N 1
ATOM 4440 C CA . GLU A 1 329 ? 16.964 -120.276 8.405 1.00 15.02 309 GLU A CA 1
ATOM 4441 C C . GLU A 1 329 ? 15.946 -121.298 8.880 1.00 12.54 309 GLU A C 1
ATOM 4442 O O . GLU A 1 329 ? 16.331 -122.417 9.238 1.00 15.84 309 GLU A O 1
ATOM 4454 N N . MET A 1 330 ? 14.657 -120.936 8.911 1.00 13.01 310 MET A N 1
ATOM 4455 C CA . MET A 1 330 ? 13.623 -121.925 9.217 1.00 12.65 310 MET A CA 1
ATOM 4456 C C . MET A 1 330 ? 13.725 -123.105 8.269 1.00 12.36 310 MET A C 1
ATOM 4457 O O . MET A 1 330 ? 13.701 -124.270 8.682 1.00 13.51 310 MET A O 1
ATOM 4471 N N . ALA A 1 331 ? 13.787 -122.810 6.975 1.00 12.91 311 ALA A N 1
ATOM 4472 C CA . ALA A 1 331 ? 13.843 -123.867 5.974 1.00 12.59 311 ALA A CA 1
ATOM 4473 C C . ALA A 1 331 ? 15.114 -124.694 6.116 1.00 13.82 311 ALA A C 1
ATOM 4474 O O . ALA A 1 331 ? 15.073 -125.923 6.026 1.00 13.57 311 ALA A O 1
ATOM 4481 N N . ARG A 1 332 ? 16.251 -124.034 6.332 1.00 15.40 312 ARG A N 1
ATOM 4482 C CA . ARG A 1 332 ? 17.511 -124.752 6.514 1.00 14.54 312 ARG A CA 1
ATOM 4483 C C . ARG A 1 332 ? 17.430 -125.729 7.682 1.00 14.41 312 ARG A C 1
ATOM 4484 O O . ARG A 1 332 ? 17.799 -126.908 7.559 1.00 15.91 312 ARG A O 1
ATOM 4505 N N . LEU A 1 333 ? 16.960 -125.253 8.839 1.00 14.99 313 LEU A N 1
ATOM 4506 C CA . LEU A 1 333 ? 16.860 -126.129 10.005 1.00 13.13 313 LEU A CA 1
ATOM 4507 C C . LEU A 1 333 ? 15.928 -127.302 9.745 1.00 16.15 313 LEU A C 1
ATOM 4508 O O . LEU A 1 333 ? 16.230 -128.426 10.148 1.00 14.09 313 LEU A O 1
ATOM 4524 N N . LEU A 1 334 ? 14.791 -127.066 9.081 1.00 13.57 314 LEU A N 1
ATOM 4525 C CA . LEU A 1 334 ? 13.863 -128.159 8.827 1.00 12.46 314 LEU A CA 1
ATOM 4526 C C . LEU A 1 334 ? 14.461 -129.185 7.866 1.00 12.85 314 LEU A C 1
ATOM 4527 O O . LEU A 1 334 ? 14.345 -130.391 8.091 1.00 16.12 314 LEU A O 1
ATOM 4543 N N . VAL A 1 335 ? 15.074 -128.729 6.774 1.00 12.84 315 VAL A N 1
ATOM 4544 C CA . VAL A 1 335 ? 15.666 -129.678 5.840 1.00 13.83 315 VAL A CA 1
ATOM 4545 C C . VAL A 1 335 ? 16.724 -130.510 6.542 1.00 14.88 315 VAL A C 1
ATOM 4546 O O . VAL A 1 335 ? 16.819 -131.722 6.319 1.00 17.09 315 VAL A O 1
ATOM 4559 N N . ASP A 1 336 ? 17.520 -129.891 7.421 1.00 16.26 316 ASP A N 1
ATOM 4560 C CA . ASP A 1 336 ? 18.519 -130.677 8.148 1.00 17.46 316 ASP A CA 1
ATOM 4561 C C . ASP A 1 336 ? 17.867 -131.764 9.004 1.00 18.89 316 ASP A C 1
ATOM 4562 O O . ASP A 1 336 ? 18.443 -132.844 9.174 1.00 19.81 316 ASP A O 1
ATOM 4571 N N . ARG A 1 337 ? 16.678 -131.515 9.549 1.00 16.26 317 ARG A N 1
ATOM 4572 C CA . ARG A 1 337 ? 15.982 -132.562 10.290 1.00 18.91 317 ARG A CA 1
ATOM 4573 C C . ARG A 1 337 ? 15.464 -133.648 9.354 1.00 18.90 317 ARG A C 1
ATOM 4574 O O . ARG A 1 337 ? 15.540 -134.844 9.667 1.00 20.32 317 ARG A O 1
ATOM 4595 N N . ILE A 1 338 ? 14.902 -133.245 8.216 1.00 16.85 318 ILE A N 1
ATOM 4596 C CA . ILE A 1 338 ? 14.354 -134.192 7.252 1.00 16.92 318 ILE A CA 1
ATOM 4597 C C . ILE A 1 338 ? 15.429 -135.158 6.772 1.00 21.56 318 ILE A C 1
ATOM 4598 O O . ILE A 1 338 ? 15.185 -136.368 6.665 1.00 20.35 318 ILE A O 1
ATOM 4614 N N . THR A 1 339 ? 16.614 -134.645 6.443 1.00 17.07 319 THR A N 1
ATOM 4615 C CA . THR A 1 339 ? 17.664 -135.454 5.834 1.00 19.42 319 THR A CA 1
ATOM 4616 C C . THR A 1 339 ? 18.465 -136.232 6.864 1.00 23.31 319 THR A C 1
ATOM 4617 O O . THR A 1 339 ? 19.243 -137.114 6.480 1.00 25.33 319 THR A O 1
ATOM 4628 N N . GLY A 1 340 ? 18.294 -135.935 8.147 1.00 21.18 320 GLY A N 1
ATOM 4629 C CA . GLY A 1 340 ? 19.090 -136.558 9.187 1.00 24.69 320 GLY A CA 1
ATOM 4630 C C . GLY A 1 340 ? 20.421 -135.897 9.452 1.00 27.01 320 GLY A C 1
ATOM 4631 O O . GLY A 1 340 ? 21.169 -136.382 10.306 1.00 30.11 320 GLY A O 1
ATOM 4635 N N . GLU A 1 341 ? 20.738 -134.798 8.762 1.00 23.19 321 GLU A N 1
ATOM 4636 C CA . GLU A 1 341 ? 21.973 -134.071 9.038 1.00 25.19 321 GLU A CA 1
ATOM 4637 C C . GLU A 1 341 ? 22.009 -133.555 10.470 1.00 30.08 321 GLU A C 1
ATOM 4638 O O . GLU A 1 341 ? 23.083 -133.493 11.079 1.00 29.81 321 GLU A O 1
ATOM 4650 N N . THR A 1 342 ? 20.853 -133.184 11.019 1.00 23.94 322 THR A N 1
ATOM 4651 C CA . THR A 1 342 ? 20.737 -132.702 12.388 1.00 23.65 322 THR A CA 1
ATOM 4652 C C . THR A 1 342 ? 19.685 -133.531 13.098 1.00 25.05 322 THR A C 1
ATOM 4653 O O . THR A 1 342 ? 18.561 -133.663 12.606 1.00 29.26 322 THR A O 1
ATOM 4664 N N . THR A 1 343 ? 20.055 -134.107 14.248 1.00 25.97 323 THR A N 1
ATOM 4665 C CA . THR A 1 343 ? 19.163 -134.969 15.005 1.00 27.33 323 THR A CA 1
ATOM 4666 C C . THR A 1 343 ? 18.812 -134.425 16.383 1.00 31.01 323 THR A C 1
ATOM 4667 O O . THR A 1 343 ? 18.009 -135.044 17.086 1.00 40.91 323 THR A O 1
ATOM 4678 N N . GLU A 1 344 ? 19.390 -133.306 16.795 1.00 27.93 324 GLU A N 1
ATOM 4679 C CA . GLU A 1 344 ? 19.084 -132.649 18.052 1.00 27.77 324 GLU A CA 1
ATOM 4680 C C . GLU A 1 344 ? 18.367 -131.337 17.764 1.00 23.00 324 GLU A C 1
ATOM 4681 O O . GLU A 1 344 ? 18.538 -130.767 16.683 1.00 21.97 324 GLU A O 1
ATOM 4693 N N . PRO A 1 345 ? 17.576 -130.822 18.710 1.00 26.36 325 PRO A N 1
ATOM 4694 C CA . PRO A 1 345 ? 16.940 -129.512 18.505 1.00 24.47 325 PRO A CA 1
ATOM 4695 C C . PRO A 1 345 ? 17.960 -128.403 18.311 1.00 24.07 325 PRO A C 1
ATOM 4696 O O . PRO A 1 345 ? 19.046 -128.406 18.896 1.00 25.07 325 PRO A O 1
ATOM 4707 N N . VAL A 1 346 ? 17.605 -127.449 17.447 1.00 22.57 326 VAL A N 1
ATOM 4708 C CA . VAL A 1 346 ? 18.413 -126.269 17.170 1.00 20.70 326 VAL A CA 1
ATOM 4709 C C . VAL A 1 346 ? 17.518 -125.057 17.340 1.00 18.07 326 VAL A C 1
ATOM 4710 O O . VAL A 1 346 ? 16.394 -125.041 16.830 1.00 18.51 326 VAL A O 1
ATOM 4723 N N . ARG A 1 347 ? 18.022 -124.046 18.033 1.00 17.91 327 ARG A N 1
ATOM 4724 C CA . ARG A 1 347 ? 17.311 -122.794 18.216 1.00 17.19 327 ARG A CA 1
ATOM 4725 C C . ARG A 1 347 ? 18.212 -121.651 17.788 1.00 21.40 327 ARG A C 1
ATOM 4726 O O . ARG A 1 347 ? 19.414 -121.650 18.075 1.00 25.76 327 ARG A O 1
ATOM 4747 N N . LEU A 1 348 ? 17.641 -120.713 17.040 1.00 16.25 328 LEU A N 1
ATOM 4748 C CA . LEU A 1 348 ? 18.380 -119.581 16.500 1.00 16.78 328 LEU A CA 1
ATOM 4749 C C . LEU A 1 348 ? 17.580 -118.325 16.778 1.00 17.96 328 LEU A C 1
ATOM 4750 O O . LEU A 1 348 ? 16.373 -118.292 16.530 1.00 19.82 328 LEU A O 1
ATOM 4766 N N . VAL A 1 349 ? 18.245 -117.305 17.299 1.00 17.32 329 VAL A N 1
ATOM 4767 C CA . VAL A 1 349 ? 17.610 -116.030 17.595 1.00 16.88 329 VAL A CA 1
ATOM 4768 C C . VAL A 1 349 ? 18.353 -114.942 16.833 1.00 19.34 329 VAL A C 1
ATOM 4769 O O . VAL A 1 349 ? 19.586 -114.851 16.900 1.00 22.18 329 VAL A O 1
ATOM 4782 N N . LEU A 1 350 ? 17.604 -114.138 16.091 1.00 16.26 330 LEU A N 1
ATOM 4783 C CA . LEU A 1 350 ? 18.171 -113.140 15.189 1.00 15.82 330 LEU A CA 1
ATOM 4784 C C . LEU A 1 350 ? 17.954 -111.731 15.732 1.00 18.37 330 LEU A C 1
ATOM 4785 O O . LEU A 1 350 ? 16.922 -111.433 16.332 1.00 19.05 330 LEU A O 1
ATOM 4801 N N . GLU A 1 351 ? 18.923 -110.844 15.495 1.00 17.29 331 GLU A N 1
ATOM 4802 C CA . GLU A 1 351 ? 18.878 -109.508 16.071 1.00 18.37 331 GLU A CA 1
ATOM 4803 C C . GLU A 1 351 ? 18.094 -108.541 15.194 1.00 17.77 331 GLU A C 1
ATOM 4804 O O . GLU A 1 351 ? 17.892 -108.754 14.001 1.00 19.96 331 GLU A O 1
ATOM 4816 N N . THR A 1 352 ? 17.682 -107.447 15.814 1.00 17.01 332 THR A N 1
ATOM 4817 C CA . THR A 1 352 ? 16.935 -106.370 15.187 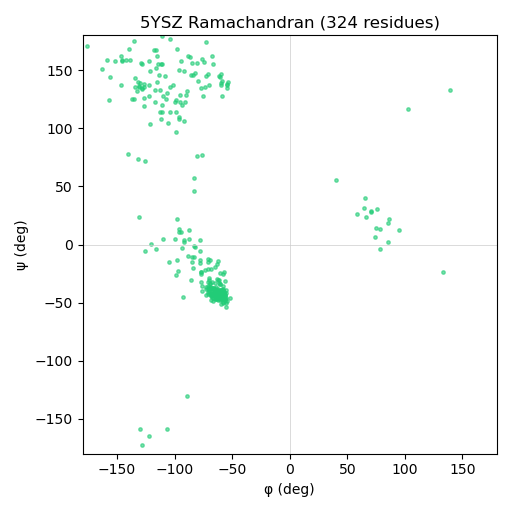1.00 16.71 332 THR A CA 1
ATOM 4818 C C . THR A 1 352 ? 17.758 -105.089 15.221 1.00 17.48 332 THR A C 1
ATOM 4819 O O . THR A 1 352 ? 18.743 -104.980 15.953 1.00 19.98 332 THR A O 1
ATOM 4830 N N . HIS A 1 353 ? 17.305 -104.099 14.456 1.00 17.00 333 HIS A N 1
ATOM 4831 C CA . HIS A 1 353 ? 17.835 -102.742 14.585 1.00 15.82 333 HIS A CA 1
ATOM 4832 C C . HIS A 1 353 ? 16.720 -101.732 14.326 1.00 18.84 333 HIS A C 1
ATOM 4833 O O . HIS A 1 353 ? 15.714 -102.029 13.680 1.00 17.31 333 HIS A O 1
ATOM 4847 N N . LEU A 1 354 ? 16.903 -100.516 14.839 1.00 16.44 334 LEU A N 1
ATOM 4848 C CA . LEU A 1 354 ? 15.917 -99.457 14.672 1.00 16.53 334 LEU A CA 1
ATOM 4849 C C . LEU A 1 354 ? 16.179 -98.658 13.402 1.00 18.47 334 LEU A C 1
ATOM 4850 O O . LEU A 1 354 ? 17.309 -98.217 13.157 1.00 19.27 334 LEU A O 1
ATOM 4866 N N . MET A 1 355 ? 15.127 -98.453 12.618 1.00 14.83 335 MET A N 1
ATOM 4867 C CA . MET A 1 355 ? 15.146 -97.584 11.448 1.00 17.62 335 MET A CA 1
ATOM 4868 C C . MET A 1 355 ? 14.431 -96.274 11.787 1.00 17.68 335 MET A C 1
ATOM 4869 O O . MET A 1 355 ? 13.218 -96.248 12.023 1.00 15.22 335 MET A O 1
ATOM 4883 N N . VAL A 1 356 ? 15.183 -95.184 11.810 1.00 16.50 336 VAL A N 1
ATOM 4884 C CA . VAL A 1 356 ? 14.668 -93.901 12.276 1.00 18.66 336 VAL A CA 1
ATOM 4885 C C . VAL A 1 356 ? 14.069 -93.128 11.106 1.00 18.16 336 VAL A C 1
ATOM 4886 O O . VAL A 1 356 ? 14.727 -92.937 10.063 1.00 20.80 336 VAL A O 1
ATOM 4899 N N . ARG A 1 357 ? 12.837 -92.662 11.286 1.00 16.63 337 ARG A N 1
ATOM 4900 C CA . ARG A 1 357 ? 12.170 -91.778 10.341 1.00 16.68 337 ARG A CA 1
ATOM 4901 C C . ARG A 1 357 ? 11.620 -90.600 11.149 1.00 18.32 337 ARG A C 1
ATOM 4902 O O . ARG A 1 357 ? 12.030 -90.335 12.284 1.00 20.61 337 ARG A O 1
ATOM 4923 N N . GLU A 1 358 ? 10.632 -89.910 10.594 1.00 18.11 338 GLU A N 1
ATOM 4924 C CA . GLU A 1 358 ? 10.135 -88.677 11.189 1.00 18.32 338 GLU A CA 1
ATOM 4925 C C . GLU A 1 358 ? 9.227 -88.865 12.398 1.00 18.63 338 GLU A C 1
ATOM 4926 O O . GLU A 1 358 ? 9.125 -87.940 13.213 1.00 19.27 338 GLU A O 1
ATOM 4938 N N . SER A 1 359 ? 8.561 -90.019 12.548 1.00 16.68 339 SER A N 1
ATOM 4939 C CA . SER A 1 359 ? 7.469 -90.089 13.522 1.00 15.92 339 SER A CA 1
ATOM 4940 C C . SER A 1 359 ? 7.945 -90.219 14.962 1.00 14.76 339 SER A C 1
ATOM 4941 O O . SER A 1 359 ? 7.144 -90.005 15.890 1.00 15.88 339 SER A O 1
ATOM 4949 N N . GLY A 1 360 ? 9.197 -90.578 15.167 1.00 15.27 340 GLY A N 1
ATOM 4950 C CA . GLY A 1 360 ? 9.722 -90.796 16.492 1.00 15.28 340 GLY A CA 1
ATOM 4951 C C . GLY A 1 360 ? 11.186 -91.160 16.575 1.00 21.85 340 GLY A C 1
ATOM 4952 O O . GLY A 1 360 ? 11.645 -91.326 17.714 1.00 18.68 340 GLY A O 1
#

CATH classification: 1.10.260.40 (+1 more: 3.40.50.2300)

B-factor: mean 22.99, std 9.96, range [9.98, 90.72]

Solvent-accessible surface area: 14652 Å² total; per-residue (Å²): 173,30,45,0,91,85,0,8,81,91,23,66,44,40,70,34,38,0,29,95,9,45,114,55,29,139,127,18,58,115,79,45,52,85,24,0,103,116,3,31,163,122,48,49,8,65,33,115,91,203,56,76,11,0,1,0,4,0,4,8,70,65,113,34,26,156,65,17,41,43,8,72,12,0,36,95,1,0,21,63,2,1,80,126,87,56,27,110,60,72,68,20,41,5,83,45,58,81,62,14,103,158,24,2,53,114,3,43,35,156,88,15,7,0,0,0,1,1,14,30,26,118,133,21,33,8,18,26,21,0,45,18,12,39,18,32,19,0,10,7,13,45,14,25,61,51,64,78,115,119,12,6,10,0,7,5,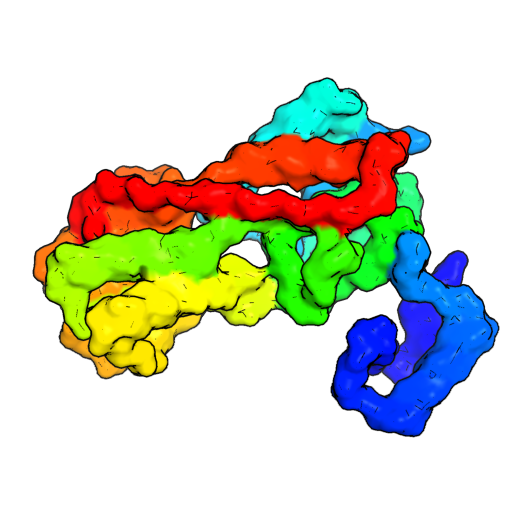44,3,38,5,0,0,82,59,0,0,70,61,0,37,137,64,39,32,173,68,2,0,1,0,1,0,17,70,55,19,17,18,0,40,18,13,20,71,0,1,108,56,1,5,80,91,48,74,44,152,60,43,109,52,9,5,6,108,8,66,24,37,61,108,22,0,22,61,6,0,151,71,0,20,115,96,2,82,91,5,22,0,0,0,0,0,7,0,24,0,0,28,0,0,6,132,14,0,177,91,51,66,56,140,21,50,112,55,1,1,0,0,0,0,25,28,12,81,30,0,81,139,7,140,33,46,0,0,0,0,38,12,35,25,73,69,5,0,90,29,0,0,77,7,0,9,33,94,12,84,43,142,36,122,131,62,51,95,50,84,18,145,14,104,45,76,71,45,108,0,9

InterPro domains:
  IPR000843 LacI-type HTH domain [PF00356] (8-53)
  IPR000843 LacI-type HTH domain [PS50932] (7-61)
  IPR000843 LacI-type HTH domain [SM00354] (6-76)
  IPR000843 LacI-type HTH domain [cd01392] (12-61)
  IPR010982 Lambda repressor-like, DNA-binding domain superfamily [G3DSA:1.10.260.40] (1-64)
  IPR010982 Lambda repressor-like, DNA-binding domain superfamily [SSF47413] (5-64)
  IPR028082 Periplasmic binding protein-like I [SSF53822] (66-339)
  IPR046335 Transcriptional regulator LacI/GalR-like, sensor domain [PF13377] (180-339)

Sequence (327 aa):
RPTLEMVAALAGVGRGTVSRVINGSDQVSPATREAVKRAIKELGYVPNRRTDTVALVVSENNQKLFAEPFYAGIVLGVGVALSERGFQFVLATGRSGIEHEERLGGYLAGQHVDGVLLLSLHRDDPLPQMLDEAGVPYVYGGRPLGVPEEQVSYVDIDNIGGGRQATQRLIETGHRRIATIAGPQDMVAGVERLQGYREALLAAGMEYDETLVSYGDFTYDSGVAAMRELLDRAPDVDAVFAASDLMGLAALRVLRASGRRVPEDVAVVGYDDSTVAEHAEPPMTSVNQPTELMGREMARLLVDRITGETTEPVRLVLETHLMVRESG